Protein AF-E2SKL8-F1 (afdb_monomer_lite)

Secondary structure (DSSP, 8-state):
-HHHHHHHHHHHHHHHHHHHHS--HHHHHHHHHHHHHHHHHHHHHHHHHHH--EEEEEETTEEEEEE--SSHHHH-SEEEEEEEEEETTTTEEEEEEEEE-SSEEEEEPP---SEEEEEEEEEEEEE-TTS--EEEEEEEEEEEEEEPPPPPP--HHHHHHHHHHHHHHHT--TT-TT--PPPPTT--GGGS-TTTTTGGG--

pLDDT: mean 82.45, std 12.98, range [38.91, 95.0]

Radius of gyration: 32.99 Å; chains: 1; bounding box: 89×36×86 Å

Foldseek 3Di:
DVVLVVVLVVVLVVLVVCVVVDVDPVSVVVNVVSVCVVVVLVVLLVVLVVQWDWAWDADQQGIKIATPDDCNVVFWVKKKWKWKKAFPVVRDMDIDIDIDNDRMDDDGDDCPAFGKIKIFIFKIKTAGPSRPDIDIDTDGYIDIYGGHHDDDDDDPVVVVVVVVVVVVVVVDDPDDPPPQDDDDPPDDPVSHDPVVVVVVPPD

Structure (mmCIF, N/CA/C/O backbone):
data_AF-E2SKL8-F1
#
_entry.id   AF-E2SKL8-F1
#
loop_
_atom_site.group_PDB
_atom_site.id
_atom_site.type_symbol
_atom_site.label_atom_id
_atom_site.label_alt_id
_atom_site.label_comp_id
_atom_site.label_asym_id
_atom_site.label_entity_id
_atom_site.label_seq_id
_atom_site.pdbx_PDB_ins_code
_atom_site.Cartn_x
_atom_site.Cartn_y
_atom_site.Cartn_z
_atom_site.occupancy
_atom_site.B_iso_or_equiv
_atom_site.auth_seq_id
_atom_site.auth_comp_id
_atom_site.auth_asym_id
_atom_site.auth_atom_id
_atom_site.pdbx_PDB_model_num
ATOM 1 N N . MET A 1 1 ? 11.008 9.860 -9.544 1.00 78.44 1 MET A N 1
ATOM 2 C CA . MET A 1 1 ? 10.784 10.420 -10.887 1.00 78.44 1 MET A CA 1
ATOM 3 C C . MET A 1 1 ? 12.025 11.175 -11.320 1.00 78.44 1 MET A C 1
ATOM 5 O O . MET A 1 1 ? 12.783 10.574 -12.053 1.00 78.44 1 MET A O 1
ATOM 9 N N . ILE A 1 2 ? 12.333 12.365 -10.784 1.00 86.06 2 ILE A N 1
ATOM 10 C CA . ILE A 1 2 ? 13.510 13.154 -11.221 1.00 86.06 2 ILE A CA 1
ATOM 11 C C . ILE A 1 2 ? 14.825 12.363 -11.142 1.00 86.06 2 ILE A C 1
ATOM 13 O O . ILE A 1 2 ? 15.542 12.291 -12.124 1.00 86.06 2 ILE A O 1
ATOM 17 N N . ARG A 1 3 ? 15.102 11.678 -10.023 1.00 90.19 3 ARG A N 1
ATOM 18 C CA . ARG A 1 3 ? 16.317 10.849 -9.883 1.00 90.19 3 ARG A CA 1
ATOM 19 C C . ARG A 1 3 ? 16.431 9.742 -10.942 1.00 90.19 3 ARG A C 1
ATOM 21 O O . ARG A 1 3 ? 17.512 9.517 -11.460 1.00 90.19 3 ARG A O 1
ATOM 28 N N . SER A 1 4 ? 15.322 9.076 -11.265 1.00 90.25 4 SER A N 1
ATOM 29 C CA . SER A 1 4 ? 15.284 7.997 -12.263 1.00 90.25 4 SER A CA 1
ATOM 30 C C . SER A 1 4 ? 15.465 8.542 -13.679 1.00 90.25 4 SER A C 1
ATOM 32 O O . SER A 1 4 ? 16.228 7.978 -14.451 1.00 90.25 4 SER A O 1
ATOM 34 N N . TRP A 1 5 ? 14.828 9.675 -13.989 1.00 92.25 5 TRP A N 1
ATOM 35 C CA . TRP A 1 5 ? 15.027 10.380 -15.255 1.00 92.25 5 TRP A CA 1
ATOM 36 C C . TRP A 1 5 ? 16.463 10.876 -15.414 1.00 92.25 5 TRP A C 1
ATOM 38 O O . TRP A 1 5 ? 17.043 10.688 -16.472 1.00 92.25 5 TRP A O 1
ATOM 48 N N . LEU A 1 6 ? 17.064 11.442 -14.364 1.00 94.38 6 LEU A N 1
ATOM 49 C CA . LEU A 1 6 ? 18.463 11.872 -14.382 1.00 94.38 6 LEU A CA 1
ATOM 50 C C . LEU A 1 6 ? 19.416 10.695 -14.594 1.00 94.38 6 LEU A C 1
ATOM 52 O O . LEU A 1 6 ? 20.285 10.784 -15.451 1.00 94.38 6 LEU A O 1
ATOM 56 N N . ALA A 1 7 ? 19.226 9.589 -13.869 1.00 93.50 7 ALA A N 1
ATOM 57 C CA . ALA A 1 7 ? 20.038 8.387 -14.045 1.00 93.50 7 ALA A CA 1
ATOM 58 C C . ALA A 1 7 ? 19.924 7.835 -15.477 1.00 93.50 7 ALA A C 1
ATOM 60 O O . ALA A 1 7 ? 20.928 7.510 -16.107 1.00 93.50 7 ALA A O 1
ATOM 61 N N . TYR A 1 8 ? 18.706 7.796 -16.021 1.00 94.00 8 TYR A N 1
ATOM 62 C CA . TYR A 1 8 ? 18.461 7.350 -17.387 1.00 94.00 8 TYR A CA 1
ATOM 63 C C . TYR A 1 8 ? 19.085 8.288 -18.434 1.00 94.00 8 TYR A C 1
ATOM 65 O O . TYR A 1 8 ? 19.751 7.824 -19.353 1.00 94.00 8 TYR A O 1
ATOM 73 N N . LEU A 1 9 ? 18.944 9.606 -18.270 1.00 94.00 9 LEU A N 1
ATOM 74 C CA . LEU A 1 9 ? 19.571 10.593 -19.154 1.00 94.00 9 LEU A CA 1
ATOM 75 C C . LEU A 1 9 ? 21.099 10.540 -19.075 1.00 94.00 9 LEU A C 1
ATOM 77 O O . LEU A 1 9 ? 21.753 10.639 -20.107 1.00 94.00 9 LEU A O 1
ATOM 81 N N . SER A 1 10 ? 21.673 10.338 -17.883 1.00 94.88 10 SER A N 1
ATOM 82 C CA . SER A 1 10 ? 23.122 10.162 -17.737 1.00 94.88 10 SER A CA 1
ATOM 83 C C . SER A 1 10 ? 23.621 8.898 -18.432 1.00 94.88 10 SER A C 1
ATOM 85 O O . SER A 1 10 ? 24.678 8.929 -19.051 1.00 94.88 10 SER A O 1
ATOM 87 N N . LEU A 1 11 ? 22.840 7.812 -18.386 1.00 94.25 11 LEU A N 1
ATOM 88 C CA . LEU A 1 11 ? 23.162 6.570 -19.082 1.00 94.25 11 LEU A CA 1
ATOM 89 C C . LEU A 1 11 ? 23.121 6.764 -20.605 1.00 94.25 11 LEU A C 1
ATOM 91 O O . LEU A 1 11 ? 24.031 6.328 -21.299 1.00 94.25 11 LEU A O 1
ATOM 95 N N . LEU A 1 12 ? 22.102 7.468 -21.108 1.00 94.31 12 LEU A N 1
ATOM 96 C CA . LEU A 1 12 ? 21.957 7.781 -22.531 1.00 94.31 12 LEU A CA 1
ATOM 97 C C . LEU A 1 12 ? 23.091 8.695 -23.022 1.00 94.31 12 LEU A C 1
ATOM 99 O O . LEU A 1 12 ? 23.651 8.465 -24.088 1.00 94.31 12 LEU A O 1
ATOM 103 N N . LEU A 1 13 ? 23.475 9.696 -22.224 1.00 95.00 13 LEU A N 1
ATOM 104 C CA . LEU A 1 13 ? 24.592 10.588 -22.539 1.00 95.00 13 LEU A CA 1
ATOM 105 C C . LEU A 1 13 ? 25.933 9.846 -22.566 1.00 95.00 13 LEU A C 1
ATOM 107 O O . LEU A 1 13 ? 26.740 10.085 -23.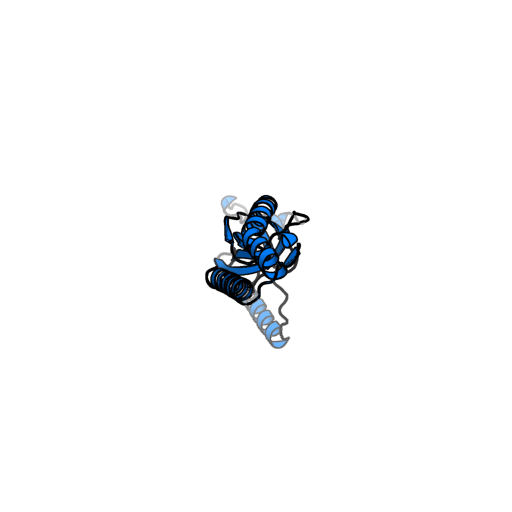460 1.00 95.00 13 LEU A O 1
ATOM 111 N N . LEU A 1 14 ? 26.162 8.940 -21.613 1.00 94.44 14 LEU A N 1
ATOM 112 C CA . LEU A 1 14 ? 27.370 8.119 -21.570 1.00 94.44 14 LEU A CA 1
ATOM 113 C C . LEU A 1 14 ? 27.465 7.207 -22.799 1.00 94.44 14 LEU A C 1
ATOM 115 O O . LEU A 1 14 ? 28.524 7.127 -23.415 1.00 94.44 14 LEU A O 1
ATOM 119 N N . ASP A 1 15 ? 26.360 6.573 -23.185 1.00 91.94 15 ASP A N 1
ATOM 120 C CA . ASP A 1 15 ? 26.315 5.721 -24.374 1.00 91.94 15 ASP A CA 1
ATOM 121 C C . ASP A 1 15 ? 26.516 6.516 -25.676 1.00 91.94 15 ASP A C 1
ATOM 123 O O . ASP A 1 15 ? 27.282 6.109 -26.547 1.00 91.94 15 ASP A O 1
ATOM 127 N N . ALA A 1 16 ? 25.928 7.713 -25.779 1.00 91.50 16 ALA A N 1
ATOM 128 C CA . ALA A 1 16 ? 26.165 8.615 -26.906 1.00 91.50 16 ALA A CA 1
ATOM 129 C C . ALA A 1 16 ? 27.638 9.058 -27.001 1.00 91.50 16 ALA A C 1
ATOM 131 O O . ALA A 1 16 ? 28.189 9.118 -28.100 1.00 91.50 16 ALA A O 1
ATOM 132 N N . LEU A 1 17 ? 28.294 9.332 -25.865 1.00 92.94 17 LEU A N 1
ATOM 133 C CA . LEU A 1 17 ? 29.727 9.644 -25.825 1.00 92.94 17 LEU A CA 1
ATOM 134 C C . LEU A 1 17 ? 30.579 8.465 -26.306 1.00 92.94 17 LEU A C 1
ATOM 136 O O . LEU A 1 17 ? 31.533 8.671 -27.056 1.00 92.94 17 LEU A O 1
ATOM 140 N N . LEU A 1 18 ? 30.240 7.243 -25.884 1.00 90.44 18 LEU A N 1
ATOM 141 C CA . LEU A 1 18 ? 30.933 6.027 -26.313 1.00 90.44 18 LEU A CA 1
ATOM 142 C C . LEU A 1 18 ? 30.758 5.778 -27.807 1.00 90.44 18 LEU A C 1
ATOM 144 O O . LEU A 1 18 ? 31.737 5.461 -28.472 1.00 90.44 18 LEU A O 1
ATOM 148 N N . TRP A 1 19 ? 29.555 5.988 -28.342 1.00 90.12 19 TRP A N 1
ATOM 149 C CA . TRP A 1 19 ? 29.299 5.874 -29.775 1.00 90.12 19 TRP A CA 1
ATOM 150 C C . TRP A 1 19 ? 30.135 6.852 -30.611 1.00 90.12 19 TRP A C 1
ATOM 152 O O . TRP A 1 19 ? 30.644 6.465 -31.655 1.00 90.12 19 TRP A O 1
ATOM 162 N N . VAL A 1 20 ? 30.313 8.096 -30.153 1.00 89.12 20 VAL A N 1
ATOM 163 C CA . VAL A 1 20 ? 31.149 9.093 -30.854 1.00 89.12 20 VAL A CA 1
ATOM 164 C C . VAL A 1 20 ? 32.646 8.804 -30.695 1.00 89.12 20 VAL A C 1
ATOM 166 O O . VAL A 1 20 ? 33.427 9.081 -31.599 1.00 89.12 20 VAL A O 1
ATOM 169 N N . SER A 1 21 ? 33.062 8.276 -29.541 1.00 89.00 21 SER A N 1
ATOM 170 C CA . SER A 1 21 ? 34.482 8.043 -29.231 1.00 89.00 21 SER A CA 1
ATOM 171 C C . SER A 1 21 ? 35.015 6.733 -29.807 1.00 89.00 21 SER A C 1
ATOM 173 O O . SER A 1 21 ? 36.211 6.606 -30.060 1.00 89.00 21 SER A O 1
ATOM 175 N N . VAL A 1 22 ? 34.142 5.739 -29.958 1.00 84.50 22 VAL A N 1
ATOM 176 C CA . VAL A 1 22 ? 34.473 4.395 -30.419 1.00 84.50 22 VAL A CA 1
ATOM 177 C C . VAL A 1 22 ? 33.603 4.114 -31.633 1.00 84.50 22 VAL A C 1
ATOM 179 O O . VAL A 1 22 ? 32.410 3.854 -31.483 1.00 84.50 22 VAL A O 1
ATOM 182 N N . ASP A 1 23 ? 34.204 4.147 -32.826 1.00 75.50 23 ASP A N 1
ATOM 183 C CA . ASP A 1 23 ? 33.566 3.787 -34.101 1.00 75.50 23 ASP A CA 1
ATOM 184 C C . ASP A 1 23 ? 33.151 2.304 -34.093 1.00 75.50 23 ASP A C 1
ATOM 186 O O . ASP A 1 23 ? 33.816 1.411 -34.620 1.00 75.50 23 ASP A O 1
ATOM 190 N N . GLY A 1 24 ? 32.045 2.024 -33.409 1.00 80.69 24 GLY A N 1
ATOM 191 C CA . GLY A 1 24 ? 31.578 0.690 -33.086 1.00 80.69 24 GLY A CA 1
ATOM 192 C C . GLY A 1 24 ? 30.078 0.572 -33.302 1.00 80.69 24 GLY A C 1
ATOM 193 O O . GLY A 1 24 ? 29.273 1.240 -32.653 1.00 80.69 24 GLY A O 1
ATOM 194 N N . TYR A 1 25 ? 29.690 -0.362 -34.171 1.00 86.56 25 TYR A N 1
ATOM 195 C CA . TYR A 1 25 ? 28.289 -0.680 -34.464 1.00 86.56 25 TYR A CA 1
ATOM 196 C C . TYR A 1 25 ? 27.483 -1.086 -33.213 1.00 86.56 25 TYR A C 1
ATOM 198 O O . TYR A 1 25 ? 26.274 -0.870 -33.145 1.00 86.56 25 TYR A O 1
ATOM 206 N N . ILE A 1 26 ? 28.153 -1.643 -32.200 1.00 88.50 26 ILE A N 1
ATOM 207 C CA . ILE A 1 26 ? 27.526 -2.087 -30.949 1.00 88.50 26 ILE A CA 1
ATOM 208 C C . ILE A 1 26 ? 26.915 -0.904 -30.186 1.00 88.50 26 ILE A C 1
ATOM 210 O O . ILE A 1 26 ? 25.758 -0.991 -29.784 1.00 88.50 26 ILE A O 1
ATOM 214 N N . TYR A 1 27 ? 27.645 0.205 -30.031 1.00 89.38 27 TYR A N 1
ATOM 215 C CA . TYR A 1 27 ? 27.164 1.390 -29.304 1.00 89.38 27 TYR A CA 1
ATOM 216 C C . TYR A 1 27 ? 26.016 2.080 -30.038 1.00 89.38 27 TYR A C 1
ATOM 218 O O . TYR A 1 27 ? 25.047 2.517 -29.427 1.00 89.38 27 TYR A O 1
ATOM 226 N N . TYR A 1 28 ? 26.055 2.075 -31.371 1.00 89.56 28 TYR A N 1
ATOM 227 C CA . TYR A 1 28 ? 24.934 2.541 -32.181 1.00 89.56 28 TYR A CA 1
ATOM 228 C C . TYR A 1 28 ? 23.644 1.742 -31.926 1.00 89.56 28 TYR A C 1
ATOM 230 O O . TYR A 1 28 ? 22.555 2.310 -31.789 1.00 89.56 28 TYR A O 1
ATOM 238 N N . LEU A 1 29 ? 23.755 0.410 -31.869 1.00 91.50 29 LEU A N 1
ATOM 239 C CA . LEU A 1 29 ? 22.621 -0.465 -31.583 1.00 91.50 29 LEU A CA 1
ATOM 240 C C . LEU A 1 29 ? 22.138 -0.281 -30.141 1.00 91.50 29 LEU A C 1
ATOM 242 O O . LEU A 1 29 ? 20.928 -0.179 -29.921 1.00 91.50 29 LEU A O 1
ATOM 246 N N . LEU A 1 30 ? 23.063 -0.194 -29.180 1.00 92.56 30 LEU A N 1
ATOM 247 C CA . LEU A 1 30 ? 22.752 0.036 -27.770 1.00 92.56 30 LEU A CA 1
ATOM 248 C C . LEU A 1 30 ? 21.945 1.329 -27.600 1.00 92.56 30 LEU A C 1
ATOM 250 O O . LEU A 1 30 ? 20.859 1.287 -27.022 1.00 92.56 30 LEU A O 1
ATOM 254 N N . LEU A 1 31 ? 22.378 2.423 -28.229 1.00 92.50 31 LEU A N 1
ATOM 255 C CA . LEU A 1 31 ? 21.706 3.721 -28.171 1.00 92.50 31 LEU A CA 1
ATOM 256 C C . LEU A 1 31 ? 20.260 3.644 -28.662 1.00 92.50 31 LEU A C 1
ATOM 258 O O . LEU A 1 31 ? 19.345 4.161 -28.015 1.00 92.50 31 LEU A O 1
ATOM 262 N N . ARG A 1 32 ? 20.026 2.951 -29.784 1.00 92.88 32 ARG A N 1
ATOM 263 C CA . ARG A 1 32 ? 18.671 2.716 -30.310 1.00 92.88 32 ARG A CA 1
ATOM 264 C C . ARG A 1 32 ? 17.813 1.908 -29.338 1.00 92.88 32 ARG A C 1
ATOM 266 O O . ARG A 1 32 ? 16.638 2.228 -29.163 1.00 92.88 32 ARG A O 1
ATOM 273 N N . VAL A 1 33 ? 18.375 0.875 -28.711 1.00 93.81 33 VAL A N 1
ATOM 274 C CA . VAL A 1 33 ? 17.658 0.055 -27.724 1.00 93.81 33 VAL A CA 1
ATOM 275 C C . VAL A 1 33 ? 17.309 0.878 -26.488 1.00 93.81 33 VAL A C 1
ATOM 277 O O . VAL A 1 33 ? 16.155 0.839 -26.055 1.00 93.81 33 VAL A O 1
ATOM 280 N N . LEU A 1 34 ? 18.256 1.658 -25.951 1.00 94.00 34 LEU A N 1
ATOM 281 C CA . LEU A 1 34 ? 17.982 2.546 -24.825 1.00 94.00 34 LEU A CA 1
ATOM 282 C C . LEU A 1 34 ? 16.864 3.520 -25.184 1.00 94.00 34 LEU A C 1
ATOM 284 O O . LEU A 1 34 ? 15.873 3.558 -24.467 1.00 94.00 34 LEU A O 1
ATOM 288 N N . LEU A 1 35 ? 16.942 4.206 -26.329 1.00 93.06 35 LEU A N 1
ATOM 289 C CA . LEU A 1 35 ? 15.906 5.141 -26.790 1.00 93.06 35 LEU A CA 1
ATOM 290 C C . LEU A 1 35 ? 14.496 4.528 -26.855 1.00 93.06 35 LEU A C 1
ATOM 292 O O . LEU A 1 35 ? 13.519 5.224 -26.574 1.00 93.06 35 LEU A O 1
ATOM 296 N N . MET A 1 36 ? 14.376 3.240 -27.189 1.00 94.00 36 MET A N 1
ATOM 297 C CA . MET A 1 36 ? 13.089 2.532 -27.248 1.00 94.00 36 MET A CA 1
ATOM 298 C C . MET A 1 36 ? 12.587 2.039 -25.881 1.00 94.00 36 MET A C 1
ATOM 300 O O . MET A 1 36 ? 11.380 1.872 -25.686 1.00 94.00 36 MET A O 1
ATOM 304 N N . LEU A 1 37 ? 13.481 1.838 -24.912 1.00 92.62 37 LEU A N 1
ATOM 305 C CA . LEU A 1 37 ? 13.175 1.355 -23.565 1.00 92.62 37 LEU A CA 1
ATOM 306 C C . LEU A 1 37 ? 12.091 2.166 -22.815 1.00 92.62 37 LEU A C 1
ATOM 308 O O . LEU A 1 37 ? 11.206 1.537 -22.228 1.00 92.62 37 LEU A O 1
ATOM 312 N N . PRO A 1 38 ? 12.076 3.519 -22.813 1.00 92.19 38 PRO A N 1
ATOM 313 C CA . PRO A 1 38 ? 11.033 4.286 -22.132 1.00 92.19 38 PRO A CA 1
ATOM 314 C C . PRO A 1 38 ? 9.665 4.099 -22.789 1.00 92.19 38 PRO A C 1
ATOM 316 O O . PRO A 1 38 ? 8.663 4.011 -22.081 1.00 92.19 38 PRO A O 1
ATOM 319 N N . ILE A 1 39 ? 9.615 3.971 -24.119 1.00 92.06 39 ILE A N 1
ATOM 320 C CA . ILE A 1 39 ? 8.371 3.721 -24.858 1.00 92.06 39 ILE A CA 1
ATOM 321 C C . ILE A 1 39 ? 7.824 2.342 -24.482 1.00 92.06 39 ILE A C 1
ATOM 323 O O . ILE A 1 39 ? 6.650 2.214 -24.132 1.00 92.06 39 ILE A O 1
ATOM 327 N N . LEU A 1 40 ? 8.684 1.321 -24.478 1.00 91.94 40 LEU A N 1
ATOM 328 C CA . LEU A 1 40 ? 8.307 -0.027 -24.060 1.00 91.94 40 LEU A CA 1
ATOM 329 C C . LEU A 1 40 ? 7.843 -0.053 -22.594 1.00 91.94 40 LEU A C 1
ATOM 331 O O . LEU A 1 40 ? 6.783 -0.605 -22.296 1.00 91.94 40 LEU A O 1
ATOM 335 N N . SER A 1 41 ? 8.585 0.595 -21.688 1.00 91.19 41 SER A N 1
ATOM 336 C CA . SER A 1 41 ? 8.220 0.707 -20.268 1.00 91.19 41 SER A CA 1
ATOM 337 C C . SER A 1 41 ? 6.863 1.387 -20.089 1.00 91.19 41 SER A C 1
ATOM 339 O O . SER A 1 41 ? 6.037 0.923 -19.304 1.00 91.19 41 SER A O 1
ATOM 341 N N . LEU A 1 42 ? 6.584 2.444 -20.860 1.00 91.12 42 LEU A N 1
ATOM 342 C CA . LEU A 1 42 ? 5.303 3.144 -20.835 1.00 91.12 42 LEU A CA 1
ATOM 343 C C . LEU A 1 42 ? 4.149 2.242 -21.287 1.00 91.12 42 LEU A C 1
ATOM 345 O O . LEU A 1 42 ? 3.123 2.190 -20.609 1.00 91.12 42 LEU A O 1
ATOM 349 N N . LEU A 1 43 ? 4.303 1.521 -22.402 1.00 91.00 43 LEU A N 1
ATOM 350 C CA . LEU A 1 43 ? 3.270 0.615 -22.917 1.00 91.00 43 LEU A CA 1
ATOM 351 C C . LEU A 1 43 ? 2.947 -0.490 -21.906 1.00 91.00 43 LEU A C 1
ATOM 353 O O . LEU A 1 43 ? 1.778 -0.691 -21.564 1.00 91.00 43 LEU A O 1
ATOM 357 N N . LEU A 1 44 ? 3.978 -1.143 -21.364 1.00 89.31 44 LEU A N 1
ATOM 358 C CA . LEU A 1 44 ? 3.820 -2.160 -20.324 1.00 89.31 44 LEU A CA 1
ATOM 359 C C . LEU A 1 44 ? 3.162 -1.576 -19.070 1.00 89.31 44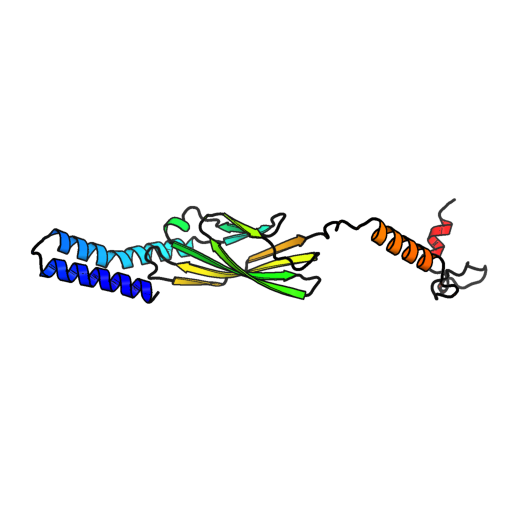 LEU A C 1
ATOM 361 O O . LEU A 1 44 ? 2.241 -2.177 -18.517 1.00 89.31 44 LEU A O 1
ATOM 365 N N . PHE A 1 45 ? 3.566 -0.376 -18.653 1.00 89.94 45 PHE A N 1
ATOM 366 C CA . PHE A 1 45 ? 2.992 0.304 -17.496 1.00 89.94 45 PHE A CA 1
ATOM 367 C C . PHE A 1 45 ? 1.511 0.653 -17.694 1.00 89.94 45 PHE A C 1
ATOM 369 O O . PHE A 1 45 ? 0.712 0.520 -16.763 1.00 89.94 45 PHE A O 1
ATOM 376 N N . LEU A 1 46 ? 1.105 1.083 -18.890 1.00 88.75 46 LEU A N 1
ATOM 377 C CA . LEU A 1 46 ? -0.296 1.376 -19.204 1.00 88.75 46 LEU A CA 1
ATOM 378 C C . LEU A 1 46 ? -1.163 0.117 -19.139 1.00 88.75 46 LEU A C 1
ATOM 380 O O . LEU A 1 46 ? -2.237 0.155 -18.532 1.00 88.75 46 LEU A O 1
ATOM 384 N N . VAL A 1 47 ? -0.685 -0.989 -19.715 1.00 87.38 47 VAL A N 1
ATOM 385 C CA . VAL A 1 47 ? -1.370 -2.289 -19.667 1.00 87.38 47 VAL A CA 1
ATOM 386 C C . VAL A 1 47 ? -1.439 -2.797 -18.228 1.00 87.38 47 VAL A C 1
ATOM 388 O O . VAL A 1 47 ? -2.529 -3.083 -17.734 1.00 87.38 47 VAL A O 1
ATOM 391 N N . GLY A 1 48 ? -0.311 -2.809 -17.514 1.00 84.38 48 GLY A N 1
ATOM 392 C CA . GLY A 1 48 ? -0.235 -3.239 -16.119 1.00 84.38 48 GLY A CA 1
ATOM 393 C C . GLY A 1 48 ? -1.209 -2.476 -15.222 1.00 84.38 48 GLY A C 1
ATOM 394 O O . GLY A 1 48 ? -1.991 -3.085 -14.500 1.00 84.38 48 GLY A O 1
ATOM 395 N N . ASN A 1 49 ? -1.260 -1.146 -15.334 1.00 84.94 49 ASN A N 1
ATOM 396 C CA . ASN A 1 49 ? -2.180 -0.327 -14.539 1.00 84.94 49 ASN A CA 1
ATOM 397 C C . ASN A 1 49 ? -3.662 -0.577 -14.812 1.00 84.94 49 ASN A C 1
ATOM 399 O O . ASN A 1 49 ? -4.471 -0.344 -13.918 1.00 84.94 49 ASN A O 1
ATOM 403 N N . ARG A 1 50 ? -4.039 -0.999 -16.024 1.00 83.88 50 ARG A N 1
ATOM 404 C CA . ARG A 1 50 ? -5.437 -1.346 -16.329 1.00 83.88 50 ARG A CA 1
ATOM 405 C C . ARG A 1 50 ? -5.855 -2.662 -15.676 1.00 83.88 50 ARG A C 1
ATOM 407 O O . ARG A 1 50 ? -7.032 -2.843 -15.399 1.00 83.88 50 ARG A O 1
ATOM 414 N N . LEU A 1 51 ? -4.898 -3.551 -15.420 1.00 82.06 51 LEU A N 1
ATOM 415 C CA . LEU A 1 51 ? -5.137 -4.878 -14.855 1.00 82.06 51 LEU A CA 1
ATOM 416 C C . LEU A 1 51 ? -5.026 -4.913 -13.324 1.00 82.06 51 LEU A C 1
ATOM 418 O O . LEU A 1 51 ? -5.386 -5.913 -12.708 1.00 82.06 51 LEU A O 1
ATOM 422 N N . ILE A 1 52 ? -4.498 -3.870 -12.678 1.00 84.50 52 ILE A N 1
ATOM 423 C CA . ILE A 1 52 ? -4.347 -3.857 -11.218 1.00 84.50 52 ILE A CA 1
ATOM 424 C C . ILE A 1 52 ? -5.706 -3.610 -10.559 1.00 84.50 52 ILE A C 1
ATOM 426 O O . ILE A 1 52 ? -6.252 -2.511 -10.615 1.00 84.50 52 ILE A O 1
ATOM 430 N N . GLN A 1 53 ? -6.201 -4.639 -9.875 1.00 85.00 53 GLN A N 1
ATOM 431 C CA . GLN A 1 53 ? -7.335 -4.574 -8.959 1.00 85.00 53 GLN A CA 1
ATOM 432 C C . GLN A 1 53 ? -6.877 -5.091 -7.597 1.00 85.00 53 GLN A C 1
ATOM 434 O O . GLN A 1 53 ? -6.261 -6.159 -7.512 1.00 85.00 53 GLN A O 1
ATOM 439 N N . ILE A 1 54 ? -7.129 -4.308 -6.551 1.00 86.50 54 ILE A N 1
ATOM 440 C CA . ILE A 1 54 ? -6.744 -4.619 -5.175 1.00 86.50 54 ILE A CA 1
ATOM 441 C C . ILE A 1 54 ? -8.017 -4.838 -4.385 1.00 86.50 54 ILE A C 1
ATOM 443 O O . ILE A 1 54 ? -8.899 -3.992 -4.424 1.00 86.50 54 ILE A O 1
ATOM 447 N N . HIS A 1 55 ? -8.056 -5.938 -3.648 1.00 88.94 55 HIS A N 1
ATOM 448 C CA . HIS A 1 55 ? -9.119 -6.265 -2.717 1.00 88.94 55 HIS A CA 1
ATOM 449 C C . HIS A 1 55 ? -8.558 -6.419 -1.313 1.00 88.94 55 HIS A C 1
ATOM 451 O O . HIS A 1 55 ? -7.388 -6.784 -1.122 1.00 88.94 55 HIS A O 1
ATOM 457 N N . VAL A 1 56 ? -9.413 -6.156 -0.331 1.00 88.88 56 VAL A N 1
ATOM 458 C CA . VAL A 1 56 ? -9.078 -6.311 1.081 1.00 88.88 56 VAL A CA 1
ATOM 459 C C . VAL A 1 56 ? -9.945 -7.393 1.698 1.00 88.88 56 VAL A C 1
ATOM 461 O O . VAL A 1 56 ? -11.156 -7.254 1.827 1.00 88.88 56 VAL A O 1
ATOM 464 N N . GLU A 1 57 ? -9.303 -8.478 2.110 1.00 89.62 57 GLU A N 1
ATOM 465 C CA . GLU A 1 57 ? -9.933 -9.574 2.839 1.00 89.62 57 GLU A CA 1
ATOM 466 C C . GLU A 1 57 ? -9.687 -9.384 4.351 1.00 89.62 57 GLU A C 1
ATOM 468 O O . GLU A 1 57 ? -8.590 -8.966 4.744 1.00 89.62 57 GLU A O 1
ATOM 473 N N . PRO A 1 58 ? -10.659 -9.687 5.228 1.00 86.88 58 PRO A N 1
ATOM 474 C CA . PRO A 1 58 ? -10.421 -9.702 6.669 1.00 86.88 58 PRO A CA 1
ATOM 475 C C . PRO A 1 58 ? -9.465 -10.846 7.054 1.00 86.88 58 PRO A C 1
ATOM 477 O O . PRO A 1 58 ? -9.491 -11.930 6.470 1.00 86.88 58 PRO A O 1
ATOM 480 N N . TYR A 1 59 ? -8.611 -10.611 8.049 1.00 86.06 59 TYR A N 1
ATOM 481 C CA . TYR A 1 59 ? -7.660 -11.577 8.601 1.00 86.06 59 TYR A CA 1
ATOM 482 C C . TYR A 1 59 ? -7.697 -11.528 10.137 1.00 86.06 59 TYR A C 1
ATOM 484 O O . TYR A 1 59 ? -7.996 -10.493 10.721 1.00 86.06 59 TYR A O 1
ATOM 492 N N . ALA A 1 60 ? -7.392 -12.640 10.812 1.00 75.44 60 ALA A N 1
ATOM 493 C CA . ALA A 1 60 ? -7.563 -12.759 12.267 1.00 75.44 60 ALA A CA 1
ATOM 494 C C . ALA A 1 60 ? -6.836 -11.664 13.080 1.00 75.44 60 ALA A C 1
ATOM 496 O O . ALA A 1 60 ? -7.346 -11.210 14.096 1.00 75.44 60 ALA A O 1
ATOM 497 N N . GLU A 1 61 ? -5.674 -11.208 12.606 1.00 77.31 61 GLU A N 1
ATOM 498 C CA . GLU A 1 61 ? -4.858 -10.170 13.260 1.00 77.31 61 GLU A CA 1
ATOM 499 C C . GLU A 1 61 ? -4.892 -8.816 12.520 1.00 77.31 61 GLU A C 1
ATOM 501 O O . GLU A 1 61 ? -4.077 -7.930 12.789 1.00 77.31 61 GLU A O 1
ATOM 506 N N . GLY A 1 62 ? -5.791 -8.645 11.542 1.00 84.81 62 GLY A N 1
ATOM 507 C CA . GLY A 1 62 ? -5.881 -7.416 10.753 1.00 84.81 62 GLY A CA 1
ATOM 508 C C . GLY A 1 62 ? -6.473 -7.611 9.358 1.00 84.81 62 GLY A C 1
ATOM 509 O O . GLY A 1 62 ? -7.496 -8.261 9.180 1.00 84.81 62 GLY A O 1
ATOM 510 N N . GLY A 1 63 ? -5.853 -7.007 8.349 1.00 83.94 63 GLY A N 1
ATOM 511 C CA . GLY A 1 63 ? -6.316 -7.050 6.961 1.00 83.94 63 GLY A CA 1
ATOM 512 C C . GLY A 1 63 ? -5.363 -7.834 6.068 1.00 83.94 63 GLY A C 1
ATOM 513 O O . GLY A 1 63 ? -4.152 -7.849 6.279 1.00 83.94 63 GLY A O 1
ATOM 514 N N . LYS A 1 64 ? -5.875 -8.469 5.021 1.00 88.62 64 LYS A N 1
ATOM 515 C CA . LYS A 1 64 ? -5.066 -9.091 3.974 1.00 88.62 64 LYS A CA 1
ATOM 516 C C . LYS A 1 64 ? -5.356 -8.399 2.653 1.00 88.62 64 LYS A C 1
ATOM 518 O O . LYS A 1 64 ? -6.459 -8.459 2.125 1.00 88.62 64 LYS A O 1
ATOM 523 N N . LEU A 1 65 ? -4.330 -7.768 2.102 1.00 86.19 65 LEU A N 1
ATOM 524 C CA . LEU A 1 65 ? -4.369 -7.217 0.759 1.00 86.19 65 LEU A CA 1
ATOM 525 C C . LEU A 1 65 ? -4.153 -8.335 -0.249 1.00 86.19 65 LEU A C 1
ATOM 527 O O . LEU A 1 65 ? -3.190 -9.103 -0.124 1.00 86.19 65 LEU A O 1
ATOM 531 N N . ARG A 1 66 ? -5.009 -8.389 -1.263 1.00 86.62 66 ARG A N 1
ATOM 532 C CA . ARG A 1 66 ? -4.894 -9.312 -2.387 1.00 86.62 66 ARG A CA 1
ATOM 533 C C . ARG A 1 66 ? -4.999 -8.551 -3.699 1.00 86.62 66 ARG A C 1
ATOM 535 O O . ARG A 1 66 ? -5.930 -7.783 -3.908 1.00 86.62 66 ARG A O 1
ATOM 542 N N . ILE A 1 67 ? -4.051 -8.793 -4.592 1.00 83.50 67 ILE A N 1
ATOM 543 C CA . ILE A 1 67 ? -4.105 -8.326 -5.972 1.00 83.50 67 ILE A CA 1
ATOM 544 C C . ILE A 1 67 ? -4.751 -9.437 -6.801 1.00 83.50 67 ILE A C 1
ATOM 546 O O . ILE A 1 67 ? -4.305 -10.584 -6.750 1.00 83.50 67 ILE A O 1
ATOM 550 N N . SER A 1 68 ? -5.823 -9.108 -7.521 1.00 77.38 68 SER A N 1
ATOM 551 C CA . SER A 1 68 ? -6.602 -10.088 -8.295 1.00 77.38 68 SER A CA 1
ATOM 552 C C . SER A 1 68 ? -5.899 -10.519 -9.590 1.00 77.38 68 SER A C 1
ATOM 554 O O . SER A 1 68 ? -6.125 -11.612 -10.104 1.00 77.38 68 SER A O 1
ATOM 556 N N . SER A 1 69 ? -5.008 -9.684 -10.130 1.00 69.44 69 SER A N 1
ATOM 557 C CA . SER A 1 69 ? -4.376 -9.945 -11.422 1.00 69.44 69 SER A CA 1
ATOM 558 C C . SER A 1 69 ? -3.162 -10.869 -11.354 1.00 69.44 69 SER A C 1
ATOM 560 O O . SER A 1 69 ? -2.375 -10.848 -10.411 1.00 69.44 69 SER A O 1
ATOM 562 N N . ALA A 1 70 ? -2.988 -11.659 -12.417 1.00 64.06 70 ALA A N 1
ATOM 563 C CA . ALA A 1 70 ? -1.911 -12.640 -12.540 1.00 64.06 70 ALA A CA 1
ATOM 564 C C . ALA A 1 70 ? -0.536 -12.027 -12.882 1.00 64.06 70 ALA A C 1
ATOM 566 O O . ALA A 1 70 ? 0.489 -12.606 -12.537 1.00 64.06 70 ALA A O 1
ATOM 567 N N . LEU A 1 71 ? -0.497 -10.859 -13.541 1.00 65.00 71 LEU A N 1
ATOM 568 C CA . LEU A 1 71 ? 0.732 -10.249 -14.086 1.00 65.00 71 LEU A CA 1
ATOM 569 C C . LEU A 1 71 ? 1.141 -8.846 -13.552 1.00 65.00 71 LEU A C 1
ATOM 571 O O . LEU A 1 71 ? 2.060 -8.249 -14.112 1.00 65.00 71 LEU A O 1
ATOM 575 N N . PRO A 1 72 ? 0.526 -8.252 -12.510 1.00 61.84 72 PRO A N 1
ATOM 576 C CA . PRO A 1 72 ? 0.734 -6.840 -12.169 1.00 61.84 72 PRO A CA 1
ATOM 577 C C . PRO A 1 72 ? 2.174 -6.526 -11.735 1.00 61.84 72 PRO A C 1
ATOM 579 O O . PRO A 1 72 ? 2.665 -5.426 -11.976 1.00 61.84 72 PRO A O 1
ATOM 582 N N . LEU A 1 73 ? 2.866 -7.500 -11.139 1.00 63.53 73 LEU A N 1
ATOM 583 C CA . LEU A 1 73 ? 4.239 -7.365 -10.640 1.00 63.53 73 LEU A CA 1
ATOM 584 C C . LEU A 1 73 ? 5.305 -7.460 -11.741 1.00 63.53 73 LEU A C 1
ATOM 586 O O . LEU A 1 73 ? 6.435 -7.043 -11.521 1.00 63.53 73 LEU A O 1
ATOM 590 N N . LEU A 1 74 ? 4.957 -7.976 -12.927 1.00 65.69 74 LEU A N 1
ATOM 591 C CA . LEU A 1 74 ? 5.874 -8.012 -14.072 1.00 65.69 74 LEU A CA 1
ATOM 592 C C . LEU A 1 74 ? 5.962 -6.657 -14.776 1.00 65.69 74 LEU A C 1
ATOM 594 O O . LEU A 1 74 ? 6.969 -6.359 -15.404 1.00 65.69 74 LEU A O 1
ATOM 598 N N . PHE A 1 75 ? 4.917 -5.835 -14.674 1.00 72.06 75 PHE A N 1
ATOM 599 C CA . PHE A 1 75 ? 4.819 -4.560 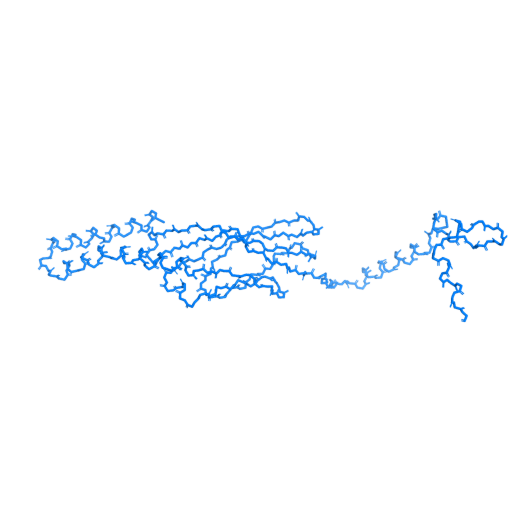-15.392 1.00 72.06 75 PHE A CA 1
ATOM 600 C C . PHE A 1 75 ? 4.978 -3.337 -14.483 1.00 72.06 75 PHE A C 1
ATOM 602 O O . PHE A 1 75 ? 5.150 -2.217 -14.966 1.00 72.06 75 PHE A O 1
ATOM 609 N N . CYS A 1 76 ? 4.906 -3.531 -13.166 1.00 77.62 76 CYS A N 1
ATOM 610 C CA . CYS A 1 76 ? 5.082 -2.483 -12.171 1.00 77.62 76 CYS A CA 1
ATOM 611 C C . CYS A 1 76 ? 6.173 -2.890 -11.180 1.00 77.62 76 CYS A C 1
ATOM 613 O O . CYS A 1 76 ? 6.043 -3.901 -10.497 1.00 77.62 76 CYS A O 1
ATOM 615 N N . SER A 1 77 ? 7.219 -2.069 -11.047 1.00 79.56 77 SER A N 1
ATOM 616 C CA . SER A 1 77 ? 8.308 -2.324 -10.088 1.00 79.56 77 SER A CA 1
ATOM 617 C C . SER A 1 77 ? 7.859 -2.168 -8.638 1.00 79.56 77 SER A C 1
ATOM 619 O O . SER A 1 77 ? 8.393 -2.812 -7.735 1.00 79.56 77 SER A O 1
ATOM 621 N N . ARG A 1 78 ? 6.910 -1.257 -8.392 1.00 83.88 78 ARG A N 1
ATOM 622 C CA . ARG A 1 78 ? 6.464 -0.918 -7.043 1.00 83.88 78 ARG A CA 1
ATOM 623 C C . ARG A 1 78 ? 5.006 -0.507 -7.035 1.00 83.88 78 ARG A C 1
ATOM 625 O O . ARG A 1 78 ? 4.602 0.397 -7.769 1.00 83.88 78 ARG A O 1
ATOM 632 N N . ILE A 1 79 ? 4.254 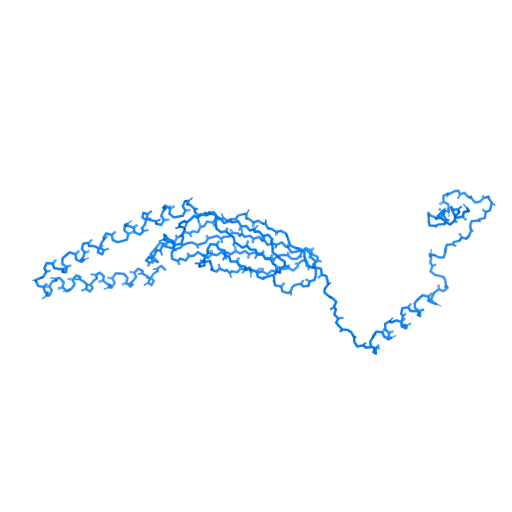-1.143 -6.145 1.00 87.94 79 ILE A N 1
ATOM 633 C CA . ILE A 1 79 ? 2.853 -0.856 -5.870 1.00 87.94 79 ILE A CA 1
ATOM 634 C C . ILE A 1 79 ? 2.764 -0.410 -4.411 1.00 87.94 79 ILE A C 1
ATOM 636 O O . ILE A 1 79 ? 3.036 -1.188 -3.502 1.00 87.94 79 ILE A O 1
ATOM 640 N N . HIS A 1 80 ? 2.423 0.852 -4.193 1.00 90.75 80 HIS A N 1
ATOM 641 C CA . HIS A 1 80 ? 2.339 1.484 -2.886 1.00 90.75 80 HIS A CA 1
ATOM 642 C C . HIS A 1 80 ? 0.882 1.820 -2.578 1.00 90.75 80 HIS A C 1
ATOM 644 O O . HIS A 1 80 ? 0.208 2.474 -3.377 1.00 90.75 80 HIS A O 1
ATOM 650 N N . VAL A 1 81 ? 0.392 1.355 -1.437 1.00 91.00 81 VAL A N 1
ATOM 651 C CA . VAL A 1 81 ? -0.995 1.519 -1.001 1.00 91.00 81 VAL A CA 1
ATOM 652 C C . VAL A 1 81 ? -1.029 2.342 0.273 1.00 91.00 81 VAL A C 1
ATOM 654 O O . VAL A 1 81 ? -0.288 2.061 1.217 1.00 91.00 81 VAL A O 1
ATOM 657 N N . ASN A 1 82 ? -1.932 3.320 0.295 1.00 92.44 82 ASN A N 1
ATOM 658 C CA . ASN A 1 82 ? -2.195 4.158 1.454 1.00 92.44 82 ASN A CA 1
ATOM 659 C C . ASN A 1 82 ? -3.644 3.982 1.891 1.00 92.44 82 ASN A C 1
ATOM 661 O O . ASN A 1 82 ? -4.563 3.996 1.063 1.00 92.44 82 ASN A O 1
ATOM 665 N N . GLY A 1 83 ? -3.829 3.908 3.198 1.00 92.50 83 GLY A N 1
ATOM 666 C CA . GLY A 1 83 ? -5.126 3.788 3.830 1.00 92.50 83 GLY A CA 1
ATOM 667 C C . GLY A 1 83 ? -5.142 4.371 5.234 1.00 92.50 83 GLY A C 1
ATOM 668 O O . GLY A 1 83 ? -4.182 5.006 5.680 1.00 92.50 83 GLY A O 1
ATOM 669 N N . LEU A 1 84 ? -6.250 4.130 5.914 1.00 93.88 84 LEU A N 1
ATOM 670 C CA . LEU A 1 84 ? -6.521 4.546 7.275 1.00 93.88 84 LEU A CA 1
ATOM 671 C C . LEU A 1 84 ? -7.135 3.366 8.029 1.00 93.88 84 LEU A C 1
ATOM 673 O O . LEU A 1 84 ? -8.048 2.708 7.528 1.00 93.88 84 LEU A O 1
ATOM 677 N N . TRP A 1 85 ? -6.625 3.115 9.224 1.00 92.25 85 TRP A N 1
ATOM 678 C CA . TRP A 1 85 ? -7.300 2.338 10.247 1.00 92.25 85 TRP A CA 1
ATOM 679 C C . TRP A 1 85 ? -8.143 3.273 11.097 1.00 92.25 85 TRP A C 1
ATOM 681 O O . TRP A 1 85 ? -7.652 4.317 11.512 1.00 92.25 85 TRP A O 1
ATOM 691 N N . HIS A 1 86 ? -9.376 2.887 11.385 1.00 93.19 86 HIS A N 1
ATOM 692 C CA . HIS A 1 86 ? -10.271 3.617 12.273 1.00 93.19 86 HIS A CA 1
ATOM 693 C C . HIS A 1 86 ? -10.902 2.649 13.276 1.00 93.19 86 HIS A C 1
ATOM 695 O O . HIS A 1 86 ? -11.476 1.639 12.869 1.00 93.19 86 HIS A O 1
ATOM 701 N N . ASN A 1 87 ? -10.786 2.928 14.574 1.00 92.44 87 ASN A N 1
ATOM 702 C CA . ASN A 1 87 ? -11.487 2.189 15.618 1.00 92.44 87 ASN A CA 1
ATOM 703 C C . ASN A 1 87 ? -12.790 2.913 15.966 1.00 92.44 87 ASN A C 1
ATOM 705 O O . ASN A 1 87 ? -12.768 3.977 16.580 1.00 92.44 87 ASN A O 1
ATOM 709 N N . GLY A 1 88 ? -13.924 2.302 15.627 1.00 88.38 88 GLY A N 1
ATOM 710 C CA . GLY A 1 88 ? -15.241 2.896 15.855 1.00 88.38 88 GLY A CA 1
ATOM 711 C C . GLY A 1 88 ? -15.653 2.997 17.329 1.00 88.38 88 GLY A C 1
ATOM 712 O O . GLY A 1 88 ? -16.631 3.668 17.627 1.00 88.38 88 GLY A O 1
ATOM 713 N N . PHE A 1 89 ? -14.953 2.337 18.260 1.00 88.12 89 PHE A N 1
ATOM 714 C CA . PHE A 1 89 ? -15.298 2.376 19.692 1.00 88.12 89 PHE A CA 1
ATOM 715 C C . PHE A 1 89 ? -14.569 3.478 20.459 1.00 88.12 89 PHE A C 1
ATOM 717 O O . PHE A 1 89 ? -15.127 4.028 21.404 1.00 88.12 89 PHE A O 1
ATOM 724 N N . TYR A 1 90 ? -13.330 3.783 20.070 1.00 87.88 90 TYR A N 1
ATOM 725 C CA . TYR A 1 90 ? -12.512 4.821 20.710 1.00 87.88 90 TYR A CA 1
ATOM 726 C C . TYR A 1 90 ? -12.324 6.060 19.828 1.00 87.88 90 TYR A C 1
ATOM 728 O O . TYR A 1 90 ? -11.602 6.971 20.218 1.00 87.88 90 TYR A O 1
ATOM 736 N N . GLU A 1 91 ? -12.921 6.073 18.632 1.00 88.94 91 GLU A N 1
ATOM 737 C CA . GLU A 1 91 ? -12.788 7.128 17.615 1.00 88.94 91 GLU A CA 1
ATOM 738 C C . GLU A 1 91 ? -11.328 7.436 17.222 1.00 88.94 91 GLU A C 1
ATOM 740 O O . GLU A 1 91 ? -11.007 8.487 16.667 1.00 88.94 91 GLU A O 1
ATOM 745 N N . THR A 1 92 ? -10.414 6.494 17.465 1.00 89.62 92 THR A N 1
ATOM 746 C CA . THR A 1 92 ? -8.994 6.620 17.137 1.00 89.62 92 THR A CA 1
ATOM 747 C C . THR A 1 92 ? -8.731 6.193 15.702 1.00 89.62 92 THR A C 1
ATOM 749 O O . THR A 1 92 ? -9.352 5.263 15.185 1.00 89.62 92 THR A O 1
ATOM 752 N N . SER A 1 93 ? -7.814 6.888 15.026 1.00 91.38 93 SER A N 1
ATOM 753 C CA . SER A 1 93 ? -7.463 6.578 13.640 1.00 91.38 93 SER A CA 1
ATOM 754 C C . SER A 1 93 ? -5.957 6.628 13.416 1.00 91.38 93 SER A C 1
ATOM 756 O O . SER A 1 93 ? -5.280 7.505 13.946 1.00 91.38 93 SER A O 1
ATOM 758 N N . GLU A 1 94 ? -5.442 5.728 12.583 1.00 92.62 94 GLU A N 1
ATOM 759 C CA . GLU A 1 94 ? -4.019 5.633 12.267 1.00 92.62 94 GLU A CA 1
ATOM 760 C C . GLU A 1 94 ? -3.798 5.384 10.774 1.00 92.62 94 GLU A C 1
ATOM 762 O O . GLU A 1 94 ? -4.425 4.523 10.155 1.00 92.62 94 GLU A O 1
ATOM 767 N N . SER A 1 95 ? -2.900 6.150 10.155 1.00 92.19 95 SER A N 1
ATOM 768 C CA . SER A 1 95 ? -2.596 5.992 8.733 1.00 92.19 95 SER A CA 1
ATOM 769 C C . SER A 1 95 ? -1.755 4.744 8.482 1.00 92.19 95 SER A C 1
ATOM 771 O O . SER A 1 95 ? -0.731 4.547 9.132 1.00 92.19 95 SER A O 1
ATOM 773 N N . VAL A 1 96 ? -2.107 3.963 7.462 1.00 91.31 96 VAL A N 1
ATOM 774 C CA . VAL A 1 96 ? -1.311 2.815 7.020 1.00 91.31 96 VAL A CA 1
ATOM 775 C C . VAL A 1 96 ? -0.735 3.071 5.636 1.00 91.31 96 VAL A C 1
ATOM 777 O O . VAL A 1 96 ? -1.435 3.472 4.704 1.00 91.31 96 VAL A O 1
ATOM 780 N N . THR A 1 97 ? 0.563 2.818 5.487 1.00 91.00 97 THR A N 1
ATOM 781 C CA . THR A 1 97 ? 1.247 2.840 4.191 1.00 91.00 97 THR A CA 1
ATOM 782 C C . THR A 1 97 ? 2.014 1.546 4.002 1.00 91.00 97 THR A C 1
ATOM 784 O O . THR A 1 97 ? 2.658 1.039 4.920 1.00 91.00 97 THR A O 1
ATOM 787 N N . THR A 1 98 ? 1.899 0.947 2.819 1.00 89.12 98 THR A N 1
ATOM 788 C CA . THR A 1 98 ? 2.460 -0.382 2.592 1.00 89.12 98 THR A CA 1
ATOM 789 C C . THR A 1 98 ? 2.820 -0.606 1.131 1.00 89.12 98 THR A C 1
ATOM 791 O O . THR A 1 98 ? 2.063 -0.273 0.222 1.00 89.12 98 THR A O 1
ATOM 794 N N . ASP A 1 99 ? 3.988 -1.203 0.895 1.00 88.75 99 ASP A N 1
ATOM 795 C CA . ASP A 1 99 ? 4.391 -1.654 -0.438 1.00 88.75 99 ASP A CA 1
ATOM 796 C C . ASP A 1 99 ? 3.984 -3.114 -0.668 1.00 88.75 99 ASP A C 1
ATOM 798 O O . ASP A 1 99 ? 4.345 -3.994 0.123 1.00 88.75 99 ASP A O 1
ATOM 802 N N . LEU A 1 100 ? 3.295 -3.394 -1.771 1.00 85.56 100 LEU A N 1
ATOM 803 C CA . LEU A 1 100 ? 3.038 -4.749 -2.249 1.00 85.56 100 LEU A CA 1
ATOM 804 C C . LEU A 1 100 ? 4.172 -5.191 -3.173 1.00 85.56 100 LEU A C 1
ATOM 806 O O . LEU A 1 100 ? 4.355 -4.647 -4.259 1.00 85.56 100 LEU A O 1
ATOM 810 N N . LYS A 1 101 ? 4.930 -6.192 -2.717 1.00 79.62 101 LYS A N 1
ATOM 811 C CA . LYS A 1 101 ? 5.945 -6.902 -3.518 1.00 79.62 101 LYS A CA 1
ATOM 812 C C . LYS A 1 101 ? 5.437 -8.235 -4.077 1.00 79.62 101 LYS A C 1
ATOM 814 O O . LYS A 1 101 ? 6.046 -8.793 -4.975 1.00 79.62 101 LYS A O 1
ATOM 819 N N . HIS A 1 102 ? 4.337 -8.740 -3.523 1.00 80.12 102 HIS A N 1
ATOM 820 C CA . HIS A 1 102 ? 3.719 -10.015 -3.871 1.00 80.12 102 HIS A CA 1
ATOM 821 C C . HIS A 1 102 ? 2.213 -9.811 -4.055 1.00 80.12 102 HIS A C 1
ATOM 823 O O . HIS A 1 102 ? 1.662 -8.813 -3.585 1.00 80.12 102 HIS A O 1
ATOM 829 N N . ASN A 1 103 ? 1.544 -10.783 -4.682 1.00 83.06 103 ASN A N 1
ATOM 830 C CA . ASN A 1 103 ? 0.096 -10.740 -4.916 1.00 83.06 103 ASN A CA 1
ATOM 831 C C . ASN A 1 103 ? -0.716 -10.679 -3.620 1.00 83.06 103 ASN A C 1
ATOM 833 O O . ASN A 1 103 ? -1.852 -10.218 -3.629 1.00 83.06 103 ASN A O 1
ATOM 837 N N . THR A 1 104 ? -0.146 -11.126 -2.503 1.00 84.94 104 THR A N 1
ATOM 838 C CA . THR A 1 104 ? -0.784 -11.048 -1.192 1.00 84.94 104 THR A CA 1
ATOM 839 C C . THR A 1 104 ? 0.145 -10.430 -0.168 1.00 84.94 104 THR A C 1
ATOM 841 O O . THR A 1 104 ? 1.318 -10.801 -0.086 1.00 84.94 104 THR A O 1
ATOM 844 N N . LYS A 1 105 ? -0.394 -9.541 0.665 1.00 88.50 105 LYS A N 1
ATOM 845 C CA . LYS A 1 105 ? 0.319 -8.982 1.813 1.00 88.50 105 LYS A CA 1
ATOM 846 C C . LYS A 1 105 ? -0.608 -8.884 3.014 1.00 88.50 105 LYS A C 1
ATOM 848 O O . LYS A 1 105 ? -1.707 -8.350 2.912 1.00 88.50 105 LYS A O 1
ATOM 853 N N . ARG A 1 106 ? -0.151 -9.389 4.157 1.00 90.50 106 ARG A N 1
ATOM 854 C CA . ARG A 1 106 ? -0.852 -9.237 5.434 1.00 90.50 106 ARG A CA 1
ATOM 855 C C . ARG A 1 106 ? -0.501 -7.879 6.043 1.00 90.50 106 ARG A C 1
ATOM 857 O O . ARG A 1 106 ? 0.655 -7.460 5.993 1.00 90.50 106 ARG A O 1
ATOM 864 N N . LEU A 1 107 ? -1.506 -7.207 6.580 1.00 88.56 107 LEU A N 1
ATOM 865 C CA . LEU A 1 107 ? -1.414 -5.971 7.340 1.00 88.56 107 LEU A CA 1
ATOM 866 C C . LEU A 1 107 ? -1.898 -6.258 8.751 1.00 88.56 107 LEU A C 1
ATOM 868 O O . LEU A 1 107 ? -3.047 -6.652 8.943 1.00 88.56 107 LEU A O 1
ATOM 872 N N . GLN A 1 108 ? -1.018 -6.057 9.722 1.00 88.50 108 GLN A N 1
ATOM 873 C CA . GLN A 1 108 ? -1.402 -6.117 11.125 1.00 88.50 108 GLN A CA 1
ATOM 874 C C . GLN A 1 108 ? -2.218 -4.872 11.471 1.00 88.50 108 GLN A C 1
ATOM 876 O O . GLN A 1 108 ? -1.908 -3.773 10.998 1.00 88.50 108 GLN A O 1
ATOM 881 N N . ALA A 1 109 ? -3.277 -5.065 12.252 1.00 87.56 109 ALA A N 1
ATOM 882 C CA . ALA A 1 109 ? -4.001 -3.948 12.835 1.00 87.56 109 ALA A CA 1
ATOM 883 C C . ALA A 1 109 ? -3.113 -3.267 13.895 1.00 87.56 109 ALA A C 1
ATOM 885 O O . ALA A 1 109 ? -2.436 -3.970 14.651 1.00 87.56 109 ALA A O 1
ATOM 886 N N . PRO A 1 110 ? -3.096 -1.928 13.961 1.00 89.19 110 PRO A N 1
ATOM 887 C CA . PRO A 1 110 ? -2.385 -1.218 15.014 1.00 89.19 110 PRO A CA 1
ATOM 888 C C . PRO A 1 110 ? -3.039 -1.448 16.381 1.00 89.19 110 PRO A C 1
ATOM 890 O O . PRO A 1 110 ? -4.206 -1.843 16.480 1.00 89.19 110 PRO A O 1
ATOM 893 N N . ASP A 1 111 ? -2.289 -1.183 17.450 1.00 87.00 111 ASP A N 1
ATOM 894 C CA . ASP A 1 111 ? -2.785 -1.373 18.809 1.00 87.00 111 ASP A CA 1
ATOM 895 C C . ASP A 1 111 ? -3.591 -0.163 19.296 1.00 87.00 111 ASP A C 1
ATOM 897 O O . ASP A 1 111 ? -3.091 0.712 19.996 1.00 87.00 111 ASP A O 1
ATOM 901 N N . MET A 1 112 ? -4.864 -0.113 18.900 1.00 85.75 112 MET A N 1
ATOM 902 C CA . MET A 1 112 ? -5.813 0.945 19.268 1.00 85.75 112 MET A CA 1
ATOM 903 C C . MET A 1 112 ? -6.899 0.434 20.233 1.00 85.75 112 MET A C 1
ATOM 905 O O . MET A 1 112 ? -8.020 0.942 20.237 1.00 85.75 112 MET A O 1
ATOM 909 N N . GLY A 1 113 ? -6.599 -0.613 21.011 1.00 85.12 113 GLY A N 1
ATOM 910 C CA . GLY A 1 113 ? -7.525 -1.251 21.955 1.00 85.12 113 GLY A CA 1
ATOM 911 C C . GLY A 1 113 ? -8.438 -2.326 21.344 1.00 85.12 113 GLY A C 1
ATOM 912 O O . GLY A 1 113 ? -8.231 -2.807 20.229 1.00 85.12 113 GLY A O 1
ATOM 913 N N . SER A 1 114 ? -9.457 -2.748 22.093 1.00 88.06 114 SER A N 1
ATOM 914 C CA . SER A 1 114 ? -10.483 -3.682 21.606 1.00 88.06 114 SER A CA 1
ATOM 915 C C . SER A 1 114 ? -11.603 -2.955 20.865 1.00 88.06 114 SER A C 1
ATOM 917 O O . SER A 1 114 ? -11.921 -1.817 21.191 1.00 88.06 114 SER A O 1
ATOM 919 N N . GLY A 1 115 ? -12.251 -3.616 19.912 1.00 89.19 115 GLY A N 1
ATOM 920 C CA . GLY A 1 115 ? -13.433 -3.076 19.248 1.00 89.19 115 GLY A CA 1
ATOM 921 C C . GLY A 1 115 ? -13.512 -3.397 17.766 1.00 89.19 115 GLY A C 1
ATOM 922 O O . GLY A 1 115 ? -12.957 -4.392 17.289 1.00 89.19 115 GLY A O 1
ATOM 923 N N . GLN A 1 116 ? -14.240 -2.548 17.048 1.00 90.06 116 GLN A N 1
ATOM 924 C CA . GLN A 1 116 ? -14.427 -2.647 15.609 1.00 90.06 116 GLN A CA 1
ATOM 925 C C . GLN A 1 116 ? -13.422 -1.758 14.876 1.00 90.06 116 GLN A C 1
ATOM 927 O O . GLN A 1 116 ? -13.456 -0.535 14.984 1.00 90.06 116 GLN A O 1
ATOM 932 N N . TYR A 1 117 ? -12.560 -2.390 14.090 1.00 92.75 117 TYR A N 1
ATOM 933 C CA . TYR A 1 117 ? -11.583 -1.743 13.232 1.00 92.75 117 TYR A CA 1
ATOM 934 C C . TYR A 1 117 ? -12.106 -1.687 11.800 1.00 92.75 117 TYR A C 1
ATOM 936 O O . TYR A 1 117 ? -12.507 -2.701 11.226 1.00 92.75 117 TYR A O 1
ATOM 944 N N . HIS A 1 118 ? -12.046 -0.505 11.207 1.00 92.75 118 HIS A N 1
ATOM 945 C CA . HIS A 1 118 ? -12.310 -0.252 9.801 1.00 92.75 118 HIS A CA 1
ATOM 946 C C . HIS A 1 118 ? -10.983 0.026 9.110 1.00 92.75 118 HIS A C 1
ATOM 948 O O . HIS A 1 118 ? -10.274 0.962 9.477 1.00 92.75 118 HIS A O 1
ATOM 954 N N . LEU A 1 119 ? -10.634 -0.796 8.126 1.00 92.69 119 LEU A N 1
ATOM 955 C CA . LEU A 1 119 ? -9.498 -0.542 7.249 1.00 92.69 119 LEU A CA 1
ATOM 956 C C . LEU A 1 119 ? -10.028 0.005 5.932 1.00 92.69 119 LEU A C 1
ATOM 958 O O . LEU A 1 119 ? -10.661 -0.731 5.177 1.00 92.69 119 LEU A O 1
ATOM 962 N N . GLN A 1 120 ? -9.729 1.268 5.652 1.00 93.06 120 GLN A N 1
ATOM 963 C CA . GLN A 1 120 ? -10.087 1.949 4.411 1.00 93.06 120 GLN A CA 1
ATOM 964 C C . GLN A 1 120 ? -8.837 2.206 3.580 1.00 93.06 120 GLN A C 1
ATOM 966 O O . GLN A 1 120 ? -7.876 2.812 4.055 1.00 93.06 120 GLN A O 1
ATOM 971 N N . LEU A 1 121 ? -8.831 1.765 2.326 1.00 92.69 121 LEU A N 1
ATOM 972 C CA . LEU A 1 121 ? -7.758 2.063 1.386 1.00 92.69 121 LEU A CA 1
ATOM 973 C C . LEU A 1 121 ? -8.186 3.163 0.428 1.00 92.69 121 LEU A C 1
ATOM 975 O O . LEU A 1 121 ? -9.121 2.984 -0.345 1.00 92.69 121 LEU A O 1
ATOM 979 N N . ASN A 1 122 ? -7.427 4.256 0.415 1.00 92.06 122 ASN A N 1
ATOM 980 C CA . ASN A 1 122 ? -7.825 5.492 -0.260 1.00 92.06 122 ASN A CA 1
ATOM 981 C C . ASN A 1 122 ? -7.042 5.738 -1.551 1.00 92.06 122 ASN A C 1
ATOM 983 O O . ASN A 1 122 ? -7.516 6.389 -2.487 1.00 92.06 122 ASN A O 1
ATOM 987 N N . LYS A 1 123 ? -5.785 5.283 -1.601 1.00 93.00 123 LYS A N 1
ATOM 988 C CA . LYS A 1 123 ? -4.859 5.662 -2.671 1.00 93.00 123 LYS A CA 1
ATOM 989 C C . LYS A 1 123 ? -3.927 4.520 -3.028 1.00 93.00 123 LYS A C 1
ATOM 991 O O . LYS A 1 123 ? -3.226 3.980 -2.178 1.00 93.00 123 LYS A O 1
ATOM 996 N N . LEU A 1 124 ? -3.862 4.244 -4.320 1.00 91.19 124 LEU A N 1
ATOM 997 C CA . LEU A 1 124 ? -2.925 3.328 -4.941 1.00 91.19 124 LEU A CA 1
ATOM 998 C C . LEU A 1 124 ? -1.925 4.126 -5.773 1.00 91.19 124 LEU A C 1
ATOM 1000 O O . LEU A 1 124 ? -2.305 4.992 -6.560 1.00 91.19 124 LEU A O 1
ATOM 1004 N N . GLN A 1 125 ? -0.643 3.836 -5.619 1.00 91.56 125 GLN A N 1
ATOM 1005 C CA . GLN A 1 125 ? 0.421 4.430 -6.410 1.00 91.56 125 GLN A CA 1
ATOM 1006 C C . GLN A 1 125 ? 1.269 3.335 -7.031 1.00 91.56 125 GLN A C 1
ATOM 1008 O O . GLN A 1 125 ? 1.793 2.472 -6.335 1.00 91.56 125 GLN A O 1
ATOM 1013 N N . THR A 1 126 ? 1.455 3.400 -8.336 1.00 91.00 126 THR A N 1
ATOM 1014 C CA . THR A 1 126 ? 2.226 2.418 -9.093 1.00 91.00 126 THR A CA 1
ATOM 1015 C C . THR A 1 126 ? 3.382 3.103 -9.803 1.00 91.00 126 THR A C 1
ATOM 1017 O O . THR A 1 126 ? 3.313 4.293 -10.145 1.00 91.00 126 THR A O 1
ATOM 1020 N N . ARG A 1 127 ? 4.468 2.358 -10.004 1.00 90.06 127 ARG A N 1
ATOM 1021 C CA . ARG A 1 127 ? 5.629 2.776 -10.796 1.00 90.06 127 ARG A CA 1
ATOM 1022 C C . ARG A 1 127 ? 5.979 1.720 -11.829 1.00 90.06 127 ARG A C 1
ATOM 1024 O O . ARG A 1 127 ? 5.833 0.530 -11.558 1.00 90.06 127 ARG A O 1
ATOM 1031 N N . ASP A 1 128 ? 6.454 2.169 -12.979 1.00 90.06 128 ASP A N 1
ATOM 1032 C CA . ASP A 1 128 ? 6.979 1.315 -14.043 1.00 90.06 128 ASP A CA 1
ATOM 1033 C C . ASP A 1 128 ? 8.316 0.662 -13.649 1.00 90.06 128 ASP A C 1
ATOM 1035 O O . ASP A 1 128 ? 8.903 0.983 -12.610 1.00 90.06 128 ASP A O 1
ATOM 1039 N N . LEU A 1 129 ? 8.805 -0.265 -14.474 1.00 85.38 129 LEU A N 1
ATOM 1040 C CA . LEU A 1 129 ? 10.037 -1.019 -14.213 1.00 85.38 129 LEU A CA 1
ATOM 1041 C C . LEU A 1 129 ? 11.282 -0.128 -14.129 1.00 85.38 129 LEU A C 1
ATOM 1043 O O . LEU A 1 129 ? 12.133 -0.344 -13.270 1.00 85.38 129 LEU A O 1
ATOM 1047 N N . LEU A 1 130 ? 11.353 0.909 -14.966 1.00 88.06 130 LEU A N 1
ATOM 1048 C CA . LEU A 1 130 ? 12.466 1.865 -14.988 1.00 88.06 130 LEU A CA 1
ATOM 1049 C C . LEU A 1 130 ? 12.321 2.980 -13.935 1.00 88.06 130 LEU A C 1
ATOM 1051 O O . LEU A 1 130 ? 13.250 3.752 -13.693 1.00 88.06 130 LEU A O 1
ATOM 1055 N N . GLY A 1 131 ? 11.154 3.094 -13.295 1.00 87.69 131 GLY A N 1
ATOM 1056 C CA . GLY A 1 131 ? 10.840 4.156 -12.335 1.00 87.69 131 GLY A CA 1
ATOM 1057 C C . GLY A 1 131 ? 10.669 5.552 -12.957 1.00 87.69 131 GLY A C 1
ATOM 1058 O O . GLY A 1 131 ? 10.700 6.553 -12.222 1.00 87.69 131 GLY A O 1
ATOM 1059 N N . LEU A 1 132 ? 10.502 5.634 -14.279 1.00 90.25 132 LEU A N 1
ATOM 1060 C CA . LEU A 1 132 ? 10.295 6.862 -15.049 1.00 90.25 132 LEU A CA 1
ATOM 1061 C C . LEU A 1 132 ? 8.861 7.383 -14.922 1.00 90.25 132 LEU A C 1
ATOM 1063 O O . LEU A 1 132 ? 8.649 8.592 -14.776 1.00 90.25 132 LEU A O 1
ATOM 1067 N N . TYR A 1 133 ? 7.885 6.478 -14.918 1.00 90.94 133 TYR A N 1
ATOM 1068 C CA . TYR A 1 133 ? 6.460 6.782 -14.919 1.00 90.94 133 TYR A CA 1
ATOM 1069 C C . TYR A 1 133 ? 5.813 6.411 -13.585 1.00 90.94 133 TYR A C 1
ATOM 1071 O O . TYR A 1 133 ? 6.167 5.443 -12.909 1.00 90.94 133 TYR A O 1
ATOM 1079 N N . ARG A 1 134 ? 4.835 7.220 -13.176 1.00 91.38 134 ARG A N 1
ATOM 1080 C CA . ARG A 1 134 ? 4.074 7.011 -11.945 1.00 91.38 134 ARG A CA 1
ATOM 1081 C C . ARG A 1 134 ? 2.612 7.288 -12.210 1.00 91.38 134 ARG A C 1
ATOM 1083 O O . ARG A 1 134 ? 2.275 8.304 -12.812 1.00 91.38 134 ARG A O 1
ATOM 1090 N N . ARG A 1 135 ? 1.748 6.436 -11.673 1.00 90.69 135 ARG A N 1
ATOM 1091 C CA . ARG A 1 135 ? 0.306 6.648 -11.674 1.00 90.69 135 ARG A CA 1
ATOM 1092 C C . ARG A 1 135 ? -0.206 6.600 -10.250 1.00 90.69 135 ARG A C 1
ATOM 1094 O O . ARG A 1 135 ? 0.293 5.857 -9.413 1.00 90.69 135 ARG A O 1
ATOM 1101 N N . THR A 1 136 ? -1.171 7.462 -9.977 1.00 91.88 136 THR A N 1
ATOM 1102 C CA . THR A 1 136 ? -1.889 7.503 -8.713 1.00 91.88 136 THR A CA 1
ATOM 1103 C C . THR A 1 136 ? -3.364 7.323 -9.019 1.00 91.88 136 THR A C 1
ATOM 1105 O O . THR A 1 136 ? -3.922 8.095 -9.794 1.00 91.88 136 THR A O 1
ATOM 1108 N N . THR A 1 137 ? -3.982 6.330 -8.397 1.00 90.12 137 THR A N 1
ATOM 1109 C CA . THR A 1 137 ? -5.395 5.995 -8.569 1.00 90.12 137 THR A CA 1
ATOM 1110 C C . THR A 1 137 ? -6.073 6.064 -7.204 1.00 90.12 137 THR A C 1
ATOM 1112 O O . THR A 1 137 ? -5.491 5.651 -6.198 1.00 90.12 137 THR A O 1
ATOM 1115 N N . LYS A 1 138 ? -7.285 6.625 -7.151 1.00 90.56 138 LYS A N 1
ATOM 1116 C CA . LYS A 1 138 ? -8.117 6.585 -5.942 1.00 90.56 138 LYS A CA 1
ATOM 1117 C C . LYS A 1 138 ? -8.666 5.171 -5.775 1.00 90.56 138 LYS A C 1
ATOM 1119 O O . LYS A 1 138 ? -9.123 4.584 -6.753 1.00 90.56 138 LYS A O 1
ATOM 1124 N N . LEU A 1 139 ? -8.596 4.647 -4.563 1.00 88.88 139 LEU A N 1
ATOM 1125 C CA . LEU A 1 139 ? -9.144 3.348 -4.188 1.00 88.88 139 LEU A CA 1
ATOM 1126 C C . LEU A 1 139 ? -10.273 3.592 -3.178 1.00 88.88 139 LEU A C 1
ATOM 1128 O O . LEU A 1 139 ? -10.222 4.583 -2.454 1.00 88.88 139 LEU A O 1
ATOM 1132 N N . HIS A 1 140 ? -11.295 2.740 -3.188 1.00 87.38 140 HIS A N 1
ATOM 1133 C CA . HIS A 1 140 ? -12.427 2.801 -2.256 1.00 87.38 140 HIS A CA 1
ATOM 1134 C C . HIS A 1 140 ? -12.736 1.386 -1.763 1.00 87.38 140 HIS A C 1
ATOM 1136 O O . HIS A 1 140 ? -13.833 0.872 -1.949 1.00 87.38 140 HIS A O 1
ATOM 1142 N N . GLU A 1 141 ? -11.722 0.727 -1.213 1.00 89.81 141 GLU A N 1
ATOM 1143 C CA . GLU A 1 141 ? -11.867 -0.608 -0.636 1.00 89.81 141 GLU A CA 1
ATOM 1144 C C . GLU A 1 141 ? -11.898 -0.477 0.884 1.00 89.81 141 GLU A C 1
ATOM 1146 O O . GLU A 1 141 ? -11.013 0.154 1.470 1.00 89.81 141 GLU A O 1
ATOM 1151 N N . GLU A 1 142 ? -12.902 -1.079 1.515 1.00 91.00 142 GLU A N 1
ATOM 1152 C CA . GLU A 1 142 ? -13.064 -1.086 2.965 1.00 91.00 142 GLU A CA 1
ATOM 1153 C C . GLU A 1 142 ? -13.289 -2.511 3.459 1.00 91.00 142 GLU A C 1
ATOM 1155 O O . GLU A 1 142 ? -14.020 -3.292 2.850 1.00 91.00 142 GLU A O 1
ATOM 1160 N N . THR A 1 143 ? -12.689 -2.839 4.598 1.00 91.94 143 THR A N 1
ATOM 1161 C CA . THR A 1 143 ? -13.013 -4.061 5.333 1.00 91.94 143 THR A CA 1
ATOM 1162 C C . THR A 1 143 ? -13.191 -3.770 6.817 1.00 91.94 143 THR A C 1
ATOM 1164 O O . THR A 1 143 ? -12.604 -2.826 7.356 1.00 91.94 143 THR A O 1
ATOM 1167 N N . LYS A 1 144 ? -13.986 -4.608 7.484 1.00 92.12 144 LYS A N 1
ATOM 1168 C CA . LYS A 1 144 ? -14.269 -4.508 8.918 1.00 92.12 144 LYS A CA 1
ATOM 1169 C C . LYS A 1 144 ? -13.683 -5.708 9.638 1.00 92.12 144 LYS A C 1
ATOM 1171 O O . LYS A 1 144 ? -13.886 -6.848 9.222 1.00 92.12 144 LYS A O 1
ATOM 1176 N N . ILE A 1 145 ? -12.972 -5.446 10.724 1.00 91.69 145 ILE A N 1
ATOM 1177 C CA . ILE A 1 145 ? -12.284 -6.452 11.528 1.00 91.69 145 ILE A CA 1
ATOM 1178 C C . ILE A 1 145 ? -12.663 -6.227 12.987 1.00 91.69 145 ILE A C 1
ATOM 1180 O O . ILE A 1 145 ? -12.685 -5.096 13.466 1.00 91.69 145 ILE A O 1
ATOM 1184 N N . PHE A 1 146 ? -12.964 -7.303 13.704 1.00 89.56 146 PHE A N 1
ATOM 1185 C CA . PHE A 1 146 ? -13.302 -7.234 15.121 1.00 89.56 146 PHE A CA 1
ATOM 1186 C C . PHE A 1 146 ? -12.141 -7.755 15.952 1.00 89.56 146 PHE A C 1
ATOM 1188 O O . PHE A 1 146 ? -11.696 -8.887 15.767 1.00 89.56 146 PHE A O 1
ATOM 1195 N N . ARG A 1 147 ? -11.673 -6.931 16.890 1.00 87.31 147 ARG A N 1
ATOM 1196 C CA . ARG A 1 147 ? -10.666 -7.317 17.875 1.00 87.31 147 ARG A CA 1
ATOM 1197 C C . ARG A 1 147 ? -11.324 -7.392 19.241 1.00 87.31 147 ARG A C 1
ATOM 1199 O 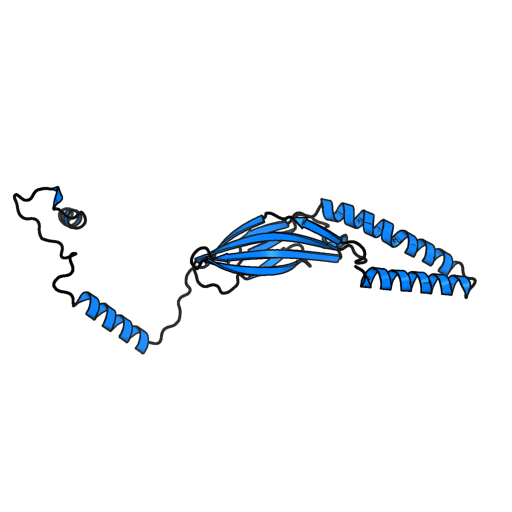O . ARG A 1 147 ? -11.632 -6.371 19.853 1.00 87.31 147 ARG A O 1
ATOM 1206 N N . PHE A 1 148 ? -11.549 -8.610 19.713 1.00 86.25 148 PHE A N 1
ATOM 1207 C CA . PHE A 1 148 ? -12.104 -8.834 21.042 1.00 86.25 148 PHE A CA 1
ATOM 1208 C C . PHE A 1 148 ? -11.081 -8.491 22.132 1.00 86.25 148 PHE A C 1
ATOM 1210 O O . PHE A 1 148 ? -9.872 -8.605 21.892 1.00 86.25 148 PHE A O 1
ATOM 1217 N N . PRO A 1 149 ? -11.546 -8.062 23.320 1.00 84.00 149 PRO A N 1
ATOM 1218 C CA . PRO A 1 149 ? -10.672 -7.849 24.463 1.00 84.00 149 PRO A CA 1
ATOM 1219 C C . PRO A 1 149 ? -9.928 -9.144 24.786 1.00 84.00 149 PRO A C 1
ATOM 1221 O O . PRO A 1 149 ? -10.532 -10.203 24.953 1.00 84.00 149 PRO A O 1
ATOM 1224 N N . GLN A 1 150 ? -8.603 -9.048 24.834 1.00 81.25 150 GLN A N 1
ATOM 1225 C CA . GLN A 1 150 ? -7.748 -10.163 25.213 1.00 81.25 150 GLN A CA 1
ATOM 1226 C C . GLN A 1 150 ? -7.686 -10.236 26.743 1.00 81.25 150 GLN A C 1
ATOM 1228 O O . GLN A 1 150 ? -7.616 -9.188 27.393 1.00 81.25 150 GLN A O 1
ATOM 1233 N N . PRO A 1 151 ? -7.718 -11.439 27.338 1.00 82.88 151 PRO A N 1
ATOM 1234 C CA . PRO A 1 151 ? -7.563 -11.581 28.776 1.00 82.88 151 PRO A CA 1
ATOM 1235 C C . PRO A 1 151 ? -6.184 -11.056 29.189 1.00 82.88 151 PRO A C 1
ATOM 1237 O O . PRO A 1 151 ? -5.154 -11.566 28.752 1.00 82.88 151 PRO A O 1
ATOM 1240 N N . VAL A 1 152 ? -6.168 -10.021 30.027 1.00 80.31 152 VAL A N 1
ATOM 1241 C CA . VAL A 1 152 ? -4.933 -9.506 30.623 1.00 80.31 152 VAL A CA 1
ATOM 1242 C C . VAL A 1 152 ? -4.637 -10.348 31.863 1.00 80.31 152 VAL A C 1
ATOM 1244 O O . VAL A 1 152 ? -5.524 -10.480 32.708 1.00 80.31 152 VAL A O 1
ATOM 1247 N N . PRO A 1 153 ? -3.435 -10.936 32.001 1.00 84.69 153 PRO A N 1
ATOM 1248 C CA . PRO A 1 153 ? -3.076 -11.650 33.216 1.00 84.69 153 PRO A CA 1
ATOM 1249 C C . PRO A 1 153 ? -3.052 -10.666 34.390 1.00 84.69 153 PRO A C 1
ATOM 1251 O O . PRO A 1 153 ? -2.390 -9.630 34.339 1.00 84.69 153 PRO A O 1
ATOM 1254 N N . VAL A 1 154 ? -3.795 -10.989 35.445 1.00 85.56 154 VAL A N 1
ATOM 1255 C CA . VAL A 1 154 ? -3.890 -10.179 36.662 1.00 85.56 154 VAL A CA 1
ATOM 1256 C C . VAL A 1 154 ? -3.277 -10.966 37.812 1.00 85.56 154 VAL A C 1
ATOM 1258 O O . VAL A 1 154 ? -3.550 -12.153 37.962 1.00 85.56 154 VAL A O 1
ATOM 1261 N N . THR A 1 155 ? -2.464 -10.314 38.642 1.00 91.00 155 THR A N 1
ATOM 1262 C CA . THR A 1 155 ? -1.923 -10.921 39.864 1.00 91.00 155 THR A CA 1
ATOM 1263 C C . THR A 1 155 ? -3.042 -11.212 40.866 1.00 91.00 155 THR A C 1
ATOM 1265 O O . THR A 1 155 ? -3.941 -10.385 41.043 1.00 91.00 155 THR A O 1
ATOM 1268 N N . ASP A 1 156 ? -2.939 -12.317 41.610 1.00 89.19 156 ASP A N 1
ATOM 1269 C CA . ASP A 1 156 ? -3.925 -12.720 42.627 1.00 89.19 156 ASP A CA 1
ATOM 1270 C C . ASP A 1 156 ? -4.266 -11.601 43.622 1.00 89.19 156 ASP A C 1
ATOM 1272 O O . ASP A 1 156 ? -5.428 -11.410 43.973 1.00 89.19 156 ASP A O 1
ATOM 1276 N N . ALA A 1 157 ? -3.276 -10.799 44.027 1.00 88.69 157 ALA A N 1
ATOM 1277 C CA . ALA A 1 157 ? -3.482 -9.667 44.930 1.00 88.69 157 ALA A CA 1
ATOM 1278 C C . ALA A 1 157 ? -4.428 -8.596 44.350 1.00 88.69 157 ALA A C 1
ATOM 1280 O O . ALA A 1 157 ? -5.292 -8.071 45.056 1.00 88.69 157 ALA A O 1
ATOM 1281 N N . VAL A 1 158 ? -4.299 -8.285 43.055 1.00 87.50 158 VAL A N 1
ATOM 1282 C CA . VAL A 1 158 ? -5.159 -7.312 42.361 1.00 87.50 158 VAL A CA 1
ATOM 1283 C C . VAL A 1 158 ? -6.554 -7.899 42.163 1.00 87.50 158 VAL A C 1
ATOM 1285 O O . VAL A 1 158 ? -7.546 -7.216 42.423 1.00 87.50 158 VAL A O 1
ATOM 1288 N N . TYR A 1 159 ? -6.643 -9.178 41.792 1.00 87.50 159 TYR A N 1
ATOM 1289 C CA . TYR A 1 159 ? -7.924 -9.869 41.654 1.00 87.50 159 TYR A CA 1
ATOM 1290 C C . TYR A 1 159 ? -8.701 -9.903 42.976 1.00 87.50 159 TYR A C 1
ATOM 1292 O O . TYR A 1 159 ? -9.875 -9.534 43.015 1.00 87.50 159 TYR A O 1
ATOM 1300 N N . GLN A 1 160 ? -8.045 -10.267 44.084 1.00 89.75 160 GLN A N 1
ATOM 1301 C CA . GLN A 1 160 ? -8.673 -10.286 45.406 1.00 89.75 160 GLN A CA 1
ATOM 1302 C C . GLN A 1 160 ? -9.139 -8.896 45.849 1.00 89.75 160 GLN A C 1
ATOM 1304 O O . GLN A 1 160 ? -10.218 -8.779 46.436 1.00 89.75 160 GLN A O 1
ATOM 1309 N N . LYS A 1 161 ? -8.375 -7.840 45.540 1.00 89.50 161 LYS A N 1
ATOM 1310 C CA . LYS A 1 161 ? -8.771 -6.456 45.830 1.00 89.50 161 LYS A CA 1
ATOM 1311 C C . LYS A 1 161 ? -10.054 -6.073 45.085 1.00 89.50 161 LYS A C 1
ATOM 1313 O O . LYS A 1 161 ? -11.018 -5.657 45.724 1.00 89.50 161 LYS A O 1
ATOM 1318 N N . VAL A 1 162 ? -10.099 -6.294 43.769 1.00 85.38 162 VAL A N 1
ATOM 1319 C CA . VAL A 1 162 ? -11.283 -6.004 42.936 1.00 85.38 162 VAL A CA 1
ATOM 1320 C C . VAL A 1 162 ? -12.483 -6.853 43.368 1.00 85.38 162 VAL A C 1
ATOM 1322 O O . VAL A 1 162 ? -13.593 -6.340 43.486 1.00 85.38 162 VAL A O 1
ATOM 1325 N N . ALA A 1 163 ? -12.275 -8.135 43.675 1.00 85.38 163 ALA A N 1
ATOM 1326 C CA . ALA A 1 163 ? -13.332 -9.022 44.154 1.00 85.38 163 ALA A CA 1
ATOM 1327 C C . ALA A 1 163 ? -13.902 -8.571 45.511 1.00 85.38 163 ALA A C 1
ATOM 1329 O O . ALA A 1 163 ? -15.113 -8.648 45.730 1.00 85.38 163 ALA A O 1
ATOM 1330 N N . LYS A 1 164 ? -13.054 -8.078 46.421 1.00 85.25 164 LYS A N 1
ATOM 1331 C CA . LYS A 1 164 ? -13.477 -7.535 47.719 1.00 85.25 164 LYS A CA 1
ATOM 1332 C C . LYS A 1 164 ? -14.252 -6.224 47.554 1.00 85.25 164 LYS A C 1
ATOM 1334 O O . LYS A 1 164 ? -15.311 -6.089 48.160 1.00 85.25 164 LYS A O 1
ATOM 1339 N N . GLU A 1 165 ? -13.789 -5.314 46.695 1.00 82.06 165 GLU A N 1
ATOM 1340 C CA . GLU A 1 165 ? -14.494 -4.064 46.361 1.00 82.06 165 GLU A CA 1
ATOM 1341 C C . GLU A 1 165 ? -15.855 -4.325 45.692 1.00 82.06 165 GLU A C 1
ATOM 1343 O O . GLU A 1 165 ? -16.853 -3.697 46.045 1.00 82.06 165 GLU A O 1
ATOM 1348 N N . ALA A 1 166 ? -15.936 -5.293 44.774 1.00 78.62 166 ALA A N 1
ATOM 1349 C CA . ALA A 1 166 ? -17.192 -5.688 44.135 1.00 78.62 166 ALA A CA 1
ATOM 1350 C C . ALA A 1 166 ? -18.195 -6.263 45.149 1.00 78.62 166 ALA A C 1
ATOM 1352 O O . ALA A 1 166 ? -19.368 -5.890 45.133 1.00 78.62 166 ALA A O 1
ATOM 1353 N N . ARG A 1 167 ? -17.727 -7.115 46.075 1.00 76.12 167 ARG A N 1
ATOM 1354 C CA . ARG A 1 167 ? -18.552 -7.657 47.170 1.00 76.12 167 ARG A CA 1
ATOM 1355 C C . ARG A 1 167 ? -19.040 -6.563 48.119 1.00 76.12 167 ARG A C 1
ATOM 1357 O O . ARG A 1 167 ? -20.194 -6.595 48.534 1.00 76.12 167 ARG A O 1
ATOM 1364 N N . GLN A 1 168 ? -18.196 -5.582 48.430 1.00 67.44 168 GLN A N 1
ATOM 1365 C CA . GLN A 1 168 ? -18.570 -4.432 49.257 1.00 67.44 168 GLN A CA 1
ATOM 1366 C C . GLN A 1 168 ? -19.605 -3.535 48.564 1.00 67.44 168 GLN A C 1
ATOM 1368 O O . GLN A 1 168 ? -20.573 -3.143 49.207 1.00 67.44 168 GLN A O 1
ATOM 1373 N N . ARG A 1 169 ? -19.476 -3.286 47.251 1.00 60.25 169 ARG A N 1
ATOM 1374 C CA . ARG A 1 169 ? -20.497 -2.567 46.463 1.00 60.25 169 ARG A CA 1
ATOM 1375 C C . ARG A 1 169 ? -21.833 -3.306 46.412 1.00 60.25 169 ARG A C 1
ATOM 1377 O O . ARG A 1 169 ? -22.871 -2.666 46.506 1.00 60.25 169 ARG A O 1
ATOM 1384 N N . SER A 1 170 ? -21.828 -4.637 46.307 1.00 56.97 170 SER A N 1
ATOM 1385 C CA . SER A 1 170 ? -23.070 -5.423 46.392 1.00 56.97 170 SER A CA 1
ATOM 1386 C C . SER A 1 170 ? -23.672 -5.468 47.800 1.00 56.97 170 SER A C 1
ATOM 1388 O O . SER A 1 170 ? -24.855 -5.756 47.938 1.00 56.97 170 SER A O 1
ATOM 1390 N N . ALA A 1 171 ? -22.873 -5.193 48.835 1.00 56.06 171 ALA A N 1
ATOM 1391 C CA . ALA A 1 171 ? -23.279 -5.264 50.237 1.00 56.06 171 ALA A CA 1
ATOM 1392 C C . ALA A 1 171 ? -23.636 -3.895 50.851 1.00 56.06 171 ALA A C 1
ATOM 1394 O O . ALA A 1 171 ? -23.937 -3.838 52.040 1.00 56.06 171 ALA A O 1
ATOM 1395 N N . GLY A 1 172 ? -23.612 -2.795 50.085 1.00 47.81 172 GLY A N 1
ATOM 1396 C CA . GLY A 1 172 ? -23.768 -1.457 50.658 1.00 47.81 172 GLY A CA 1
ATOM 1397 C C . GLY A 1 172 ? -24.239 -0.379 49.687 1.00 47.81 172 GLY A C 1
ATOM 1398 O O . GLY A 1 172 ? -23.438 0.422 49.215 1.00 47.81 172 GLY A O 1
ATOM 1399 N N . MET A 1 173 ? -25.554 -0.308 49.481 1.00 44.47 173 MET A N 1
ATOM 1400 C CA . MET A 1 173 ? -26.303 0.952 49.555 1.00 44.47 173 MET A CA 1
ATOM 1401 C C . MET A 1 173 ? -27.752 0.624 49.957 1.00 44.47 173 MET A C 1
ATOM 1403 O O . MET A 1 173 ? -28.533 0.222 49.096 1.00 44.47 173 MET A O 1
ATOM 1407 N N . PRO A 1 174 ? -28.122 0.751 51.245 1.00 46.06 174 PRO A N 1
ATOM 1408 C CA . PRO A 1 174 ? -29.525 0.867 51.623 1.00 46.06 174 PRO A CA 1
ATOM 1409 C C . PRO A 1 174 ? -30.015 2.208 51.065 1.00 46.06 174 PRO A C 1
ATOM 1411 O O . PRO A 1 174 ? -29.479 3.251 51.445 1.00 46.06 174 PRO A O 1
ATOM 1414 N N . GLY A 1 175 ? -30.959 2.188 50.123 1.00 48.72 175 GLY A N 1
ATOM 1415 C CA . GLY A 1 175 ? -31.513 3.412 49.527 1.00 48.72 175 GLY A CA 1
ATOM 1416 C C . GLY A 1 175 ? -30.976 3.830 48.152 1.00 48.72 175 GLY A C 1
ATOM 1417 O O . GLY A 1 175 ? -31.022 5.011 47.822 1.00 48.72 175 GLY A O 1
ATOM 1418 N N . SER A 1 176 ? -30.501 2.906 47.310 1.00 45.88 176 SER A N 1
ATOM 1419 C CA . SER A 1 176 ? -30.528 3.195 45.866 1.00 45.88 176 SER A CA 1
ATOM 1420 C C . SER A 1 176 ? -31.982 3.125 45.381 1.00 45.88 176 SER A C 1
ATOM 1422 O O . SER A 1 176 ? -32.656 2.149 45.709 1.00 45.88 176 SER A O 1
ATOM 1424 N N . ASP A 1 177 ? -32.442 4.075 44.559 1.00 50.12 177 ASP A N 1
ATOM 1425 C CA . ASP A 1 177 ? -33.788 4.142 43.929 1.00 50.12 177 ASP A CA 1
ATOM 1426 C C . ASP A 1 177 ? -34.195 2.894 43.098 1.00 50.12 177 ASP A C 1
ATOM 1428 O O . ASP A 1 177 ? -35.212 2.870 42.408 1.00 50.12 177 ASP A O 1
ATOM 1432 N N . TYR A 1 178 ? -33.384 1.838 43.142 1.00 49.91 178 TYR A N 1
ATOM 1433 C CA . TYR A 1 178 ? -33.573 0.540 42.511 1.00 49.91 178 TYR A CA 1
ATOM 1434 C C . TYR A 1 178 ? -33.933 -0.572 43.509 1.00 49.91 178 TYR A C 1
ATOM 1436 O O . TYR A 1 178 ? -33.934 -1.746 43.121 1.00 49.91 178 TYR A O 1
ATOM 1444 N N . GLU A 1 179 ? -34.230 -0.253 44.775 1.00 53.78 179 GLU A N 1
ATOM 1445 C CA . GLU A 1 179 ? -34.892 -1.208 45.667 1.00 53.78 179 GLU A CA 1
ATOM 1446 C C . GLU A 1 179 ? -36.262 -1.561 45.071 1.00 53.78 179 GLU A C 1
ATOM 1448 O O . GLU A 1 179 ? -37.199 -0.765 45.041 1.00 53.78 179 GLU A O 1
ATOM 1453 N N . LEU A 1 180 ? -36.349 -2.770 44.510 1.00 58.03 180 LEU A N 1
ATOM 1454 C CA . LEU A 1 180 ? -37.580 -3.335 43.971 1.00 58.03 180 LEU A CA 1
ATOM 1455 C C . LEU A 1 180 ? -38.590 -3.456 45.114 1.00 58.03 180 LEU A C 1
ATOM 1457 O O . LEU A 1 180 ? -38.548 -4.423 45.873 1.00 58.03 180 LEU A O 1
ATOM 1461 N N . LYS A 1 181 ? -39.488 -2.475 45.223 1.00 63.16 181 LYS A N 1
ATOM 1462 C CA . LYS A 1 181 ? -40.615 -2.518 46.153 1.00 63.16 181 LYS A CA 1
ATOM 1463 C C . LYS A 1 181 ? -41.440 -3.782 45.885 1.00 63.16 181 LYS A C 1
ATOM 1465 O O . LYS A 1 181 ? -41.805 -4.053 44.738 1.00 63.16 181 LYS A O 1
ATOM 1470 N N . GLU A 1 182 ? -41.718 -4.561 46.928 1.00 66.06 182 GLU A N 1
ATOM 1471 C CA . GLU A 1 182 ? -42.665 -5.672 46.824 1.00 66.06 182 GLU A CA 1
ATOM 1472 C C . GLU A 1 182 ? -44.064 -5.119 46.543 1.00 66.06 182 GLU A C 1
ATOM 1474 O O . GLU A 1 182 ? -44.511 -4.168 47.186 1.00 66.06 182 GLU A O 1
ATOM 1479 N N . HIS A 1 183 ? -44.729 -5.690 45.539 1.00 66.19 183 HIS A N 1
ATOM 1480 C CA . HIS A 1 183 ? -46.064 -5.261 45.143 1.00 66.19 183 HIS A CA 1
ATOM 1481 C C . HIS A 1 183 ? -47.060 -5.526 46.273 1.00 66.19 183 HIS A C 1
ATOM 1483 O O . HIS A 1 183 ? -47.121 -6.642 46.790 1.00 66.19 183 HIS A O 1
ATOM 1489 N N . GLN A 1 184 ? -47.854 -4.514 46.619 1.00 70.50 184 GLN A N 1
ATOM 1490 C CA . GLN A 1 184 ? -48.966 -4.654 47.556 1.00 70.50 184 GLN A CA 1
ATOM 1491 C C . GLN A 1 184 ? -50.294 -4.721 46.798 1.00 70.50 184 GLN A C 1
ATOM 1493 O O . GLN A 1 184 ? -50.509 -3.993 45.825 1.00 70.50 184 GLN A O 1
ATOM 1498 N N . GLU A 1 185 ? -51.195 -5.595 47.251 1.00 67.06 185 GLU A N 1
ATOM 1499 C CA . GLU A 1 185 ? -52.522 -5.750 46.654 1.00 67.06 185 GLU A CA 1
ATOM 1500 C C . GLU A 1 185 ? -53.293 -4.420 46.702 1.00 67.06 185 GLU A C 1
ATOM 1502 O O . GLU A 1 185 ? -53.443 -3.804 47.755 1.00 67.06 185 GLU A O 1
ATOM 1507 N N . GLY A 1 186 ? -53.758 -3.960 45.534 1.00 76.69 186 GLY A N 1
ATOM 1508 C CA . GLY A 1 186 ? -54.438 -2.670 45.363 1.00 76.69 186 GLY A CA 1
ATOM 1509 C C . GLY A 1 186 ? -53.586 -1.572 44.717 1.00 76.69 186 GLY A C 1
ATOM 1510 O O . GLY A 1 186 ? -54.125 -0.529 44.344 1.00 76.69 186 GLY A O 1
ATOM 1511 N N . GLU A 1 187 ? -52.281 -1.788 44.515 1.00 74.75 187 GLU A N 1
ATOM 1512 C CA . GLU A 1 187 ? -51.450 -0.834 43.776 1.00 74.75 187 GLU A CA 1
ATOM 1513 C C . GLU A 1 187 ? -51.730 -0.859 42.260 1.00 74.75 187 GLU A C 1
ATOM 1515 O O . GLU A 1 187 ? -51.911 -1.925 41.663 1.00 74.75 187 GLU A O 1
ATOM 1520 N N . PRO A 1 188 ? -51.722 0.307 41.587 1.00 72.50 188 PRO A N 1
ATOM 1521 C CA . PRO A 1 188 ? -51.953 0.374 40.153 1.00 72.50 188 PRO A CA 1
ATOM 1522 C C . PRO A 1 188 ? -50.794 -0.268 39.373 1.00 72.50 188 PRO A C 1
ATOM 1524 O O . PRO A 1 188 ? -49.623 -0.005 39.645 1.00 72.50 188 PRO A O 1
ATOM 1527 N N . LEU A 1 189 ? -51.129 -1.033 38.326 1.00 68.81 189 LEU A N 1
ATOM 1528 C CA . LEU A 1 189 ? -50.196 -1.804 37.480 1.00 68.81 189 LEU A CA 1
ATOM 1529 C C . LEU A 1 189 ? -48.985 -1.006 36.962 1.00 68.81 189 LEU A C 1
ATOM 1531 O O . LEU A 1 189 ? -47.912 -1.567 36.764 1.00 68.81 189 LEU A O 1
ATOM 1535 N N . ARG A 1 190 ? -49.129 0.312 36.781 1.00 66.75 190 ARG A N 1
ATOM 1536 C CA . ARG A 1 190 ? -48.052 1.220 36.346 1.00 66.75 190 ARG A CA 1
ATOM 1537 C C . ARG A 1 190 ? -46.887 1.354 37.338 1.00 66.75 190 ARG A C 1
ATOM 1539 O O . ARG A 1 190 ? -45.836 1.844 36.947 1.00 66.75 190 ARG A O 1
ATOM 1546 N N . HIS A 1 191 ? -47.069 0.962 38.600 1.00 65.81 191 HIS A N 1
ATOM 1547 C CA . HIS A 1 191 ? -46.023 0.997 39.630 1.00 65.81 191 HIS A CA 1
ATOM 1548 C C . HIS A 1 191 ? -45.265 -0.334 39.768 1.00 65.81 191 HIS A C 1
ATOM 1550 O O . HIS A 1 191 ? -44.311 -0.422 40.537 1.00 65.81 191 HIS A O 1
ATOM 1556 N N . ILE A 1 192 ? -45.644 -1.368 39.010 1.00 65.00 192 ILE A N 1
ATOM 1557 C CA . ILE A 1 192 ? -44.966 -2.665 39.037 1.00 65.00 192 ILE A CA 1
ATOM 1558 C C . ILE A 1 192 ? -43.751 -2.612 38.103 1.00 65.00 192 ILE A C 1
ATOM 1560 O O . ILE A 1 192 ? -43.880 -2.559 36.880 1.00 65.00 192 ILE A O 1
ATOM 1564 N N . HIS A 1 193 ? -42.546 -2.660 38.672 1.00 64.75 193 HIS A N 1
ATOM 1565 C CA . HIS A 1 193 ? -41.314 -2.744 37.887 1.00 64.75 193 HIS A CA 1
ATOM 1566 C C . HIS A 1 193 ? -41.232 -4.070 37.113 1.00 64.75 193 HIS A C 1
ATOM 1568 O O . HIS A 1 193 ? -41.376 -5.152 37.682 1.00 64.75 193 HIS A O 1
ATOM 1574 N N . TYR A 1 194 ? -40.881 -4.00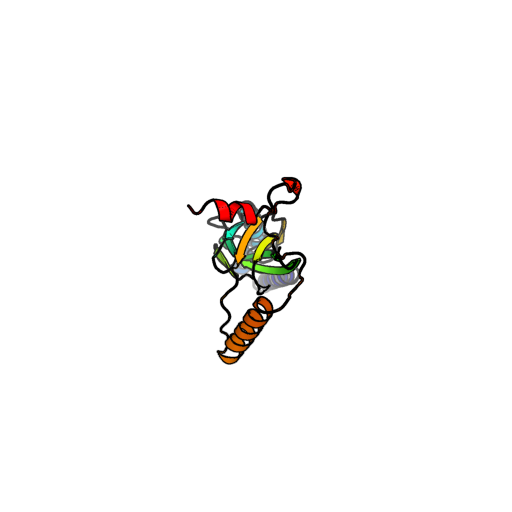2 35.824 1.00 60.06 194 TYR A N 1
ATOM 1575 C CA . TYR A 1 194 ? -40.848 -5.158 34.910 1.00 60.06 194 TYR A CA 1
ATOM 1576 C C . TYR A 1 194 ? -39.936 -6.323 35.363 1.00 60.06 194 TYR A C 1
ATOM 1578 O O . TYR A 1 194 ? -40.098 -7.459 34.917 1.00 60.06 194 TYR A O 1
ATOM 1586 N N . LYS A 1 195 ? -38.950 -6.072 36.240 1.00 59.00 195 LYS A N 1
ATOM 1587 C CA . LYS A 1 195 ? -38.087 -7.126 36.808 1.00 59.00 195 LYS A CA 1
ATOM 1588 C C . LYS A 1 195 ? -38.787 -7.951 37.897 1.00 59.00 195 LYS A C 1
ATOM 1590 O O . LYS A 1 195 ? -38.400 -9.098 38.107 1.00 59.00 195 LYS A O 1
ATOM 1595 N N . ALA A 1 196 ? -39.817 -7.416 38.558 1.00 59.50 196 ALA A N 1
ATOM 1596 C CA . ALA A 1 196 ? -40.577 -8.128 39.587 1.00 59.50 196 ALA A CA 1
ATOM 1597 C C . ALA A 1 196 ? -41.528 -9.177 38.981 1.00 59.50 196 ALA A C 1
ATOM 1599 O O . ALA A 1 196 ? -41.648 -10.281 39.513 1.00 59.50 196 ALA A O 1
ATOM 1600 N N . SER A 1 197 ? -42.117 -8.900 37.812 1.00 57.16 197 SER A N 1
ATOM 1601 C CA . SER A 1 197 ? -43.037 -9.826 37.130 1.00 57.16 197 SER A CA 1
ATOM 1602 C C . SER A 1 197 ? -42.385 -11.146 36.703 1.00 57.16 197 SER A C 1
ATOM 1604 O O . SER A 1 197 ? -43.069 -12.159 36.583 1.00 57.16 197 SER A O 1
ATOM 1606 N N . TYR A 1 198 ? -41.060 -11.180 36.521 1.00 57.19 198 TYR A N 1
ATOM 1607 C CA . TYR A 1 198 ? -40.333 -12.416 36.206 1.00 57.19 198 TYR A CA 1
ATOM 1608 C C . TYR A 1 198 ? -40.242 -13.392 37.389 1.00 57.19 198 TYR A C 1
ATOM 1610 O O . TYR A 1 198 ? -40.127 -14.597 37.164 1.00 57.19 198 TYR A O 1
ATOM 1618 N N . ARG A 1 199 ? -40.321 -12.914 38.641 1.00 56.16 199 ARG A N 1
ATOM 1619 C CA . ARG A 1 199 ? -40.274 -13.788 39.830 1.00 56.16 199 ARG A CA 1
ATOM 1620 C C . ARG A 1 199 ? -41.547 -14.619 40.002 1.00 56.16 199 ARG A C 1
ATOM 1622 O O . ARG A 1 199 ? -41.466 -15.741 40.487 1.00 56.16 199 ARG A O 1
ATOM 1629 N N . LEU A 1 200 ? -42.690 -14.117 39.532 1.00 55.34 200 LEU A N 1
ATOM 1630 C CA . LEU A 1 200 ? -43.992 -14.792 39.626 1.00 55.34 200 LEU A CA 1
ATOM 1631 C C . LEU A 1 200 ? -44.111 -16.044 38.738 1.00 55.34 200 LEU A C 1
ATOM 1633 O O . LEU A 1 200 ? -45.036 -16.828 38.915 1.00 55.34 200 LEU A O 1
ATOM 1637 N N . LYS A 1 201 ? -43.179 -16.257 37.798 1.00 49.44 201 LYS A N 1
ATOM 1638 C CA . LYS A 1 201 ? -43.226 -17.373 36.838 1.00 49.44 201 LYS A CA 1
ATOM 1639 C C . LYS A 1 201 ? -42.502 -18.649 37.284 1.00 49.44 201 LYS A C 1
ATOM 1641 O O . LYS A 1 201 ? -42.473 -19.607 36.519 1.00 49.44 201 LYS A O 1
ATOM 1646 N N . LYS A 1 202 ? -41.919 -18.684 38.489 1.00 47.41 202 LYS A N 1
ATOM 1647 C CA . LYS A 1 202 ? -41.416 -19.925 39.104 1.00 47.41 202 LYS A CA 1
ATOM 1648 C C . LYS A 1 202 ? -42.469 -20.499 40.054 1.00 47.41 202 LYS A C 1
ATOM 1650 O O . LYS A 1 202 ? -42.395 -20.300 41.264 1.00 47.41 202 LYS A O 1
ATOM 1655 N N . ARG A 1 203 ? -43.432 -21.213 39.487 1.00 38.91 203 ARG A N 1
ATOM 1656 C CA . ARG A 1 203 ? -44.149 -22.307 40.144 1.00 38.91 203 ARG A CA 1
ATOM 1657 C C . ARG A 1 203 ? -44.197 -23.471 39.175 1.00 38.91 203 ARG A C 1
ATOM 1659 O O . ARG A 1 203 ? -44.439 -23.196 37.981 1.00 38.91 203 ARG A O 1
#

Sequence (203 aa):
MIRSWLAYLSLLLLDALLWVSVDGYIYYLLLRVLLMLPILSLLLFLVGNRLIQIHVEPYAEGGKLRISSALPLLFCSRIHVNGLWHNGFYETSESVTTDLKHNTKRLQAPDMGSGQYHLQLNKLQTRDLLGLYRRTTKLHEETKIFRFPQPVPVTDAVYQKVAKEARQRSAGMPGSDYELKEHQEGEPLRHIHYKASYRLKKR